Protein AF-A0A1S3KAU0-F1 (afdb_monomer_lite)

Foldseek 3Di:
DDDDDPDDDDPVVVVQVVVVVVCLVPDPCVVVVVVVVCVVVPPDDDDPVRQQVVQVVLVVVLVPDPQKDWDWAWQDPPFDPPPWTKIKTFIDGDDVVDDSVVVCQPPLPCQVRPALTWIWIAICDDPPGTIGTFDRHHRDADDAPDPPVPPDDPCNPSRQSNDPDGPVPDPDDDDDDDDPDFDKDWGWDDDPNAIWIWMAGSGDIHIGLALVSLVSPPDPVCVRRSVSVVVVVVVVVPDDPVRCVVVVVPPVRCVVHD

Secondary structure (DSSP, 8-state):
----------HHHHHHHHHHHHHHHTSTTHHHHHHHHHHHHHS-PPPHHHHHHHHHHHHHHHHT-TTEEEEEEEPPTTTSSTT--EEEEEEEE--TTS-SHHHHHH-HHHHHH-BSSEEEEEE-SSTT-EEEEEEE-PBP----TT-TTS-----TTTGGGG-SS-GGG-S--------SS---EEEEEEETTEEEEEEE-SS-EEEESSHHHHHT--SGGGHHHHHHHHHHHHHHHT--HHHHHHTT--HHHHTT--

Sequence (258 aa):
MAEASTETGSPESKTYLKSILTIFEKSKDYDLIKQYLEDCIGSNQPSEDEKKRSADSWLYWARQQTMLKVVSAEIPEGILPQGLRGRILDAKVFAKGRPDDPIYDNHPEIRAKVARGNCFLEIENGADKSATCWIYALKKFTGGLGDDDDTDREDDVTWRRYFLKPLEEAKWVVCTRKANGEAGHFSCRKLAGHYMLCAGSKNVHMVFRTRDDINKYQDGRFLVAKEVSLAVMTLLEEMTEEEKIRYKLENSALSMWN

pLDDT: mean 80.98, std 20.62, range [27.25, 98.62]

Structure (mmCIF, N/CA/C/O backbone):
data_AF-A0A1S3KAU0-F1
#
_entry.id   AF-A0A1S3KAU0-F1
#
loop_
_atom_site.group_PDB
_atom_site.id
_atom_site.type_symbol
_atom_site.label_atom_id
_atom_site.label_alt_id
_ato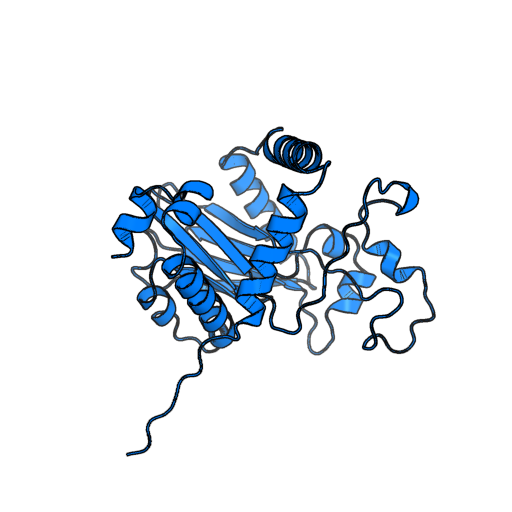m_site.label_comp_id
_atom_site.label_asym_id
_atom_site.label_entity_id
_atom_site.label_seq_id
_atom_site.pdbx_PDB_ins_code
_atom_site.Cartn_x
_atom_site.Cartn_y
_atom_site.Cartn_z
_atom_site.occupancy
_atom_site.B_iso_or_equiv
_atom_site.auth_seq_id
_atom_site.auth_comp_id
_atom_site.auth_asym_id
_atom_site.auth_atom_id
_atom_site.pdbx_PDB_model_num
ATOM 1 N N . MET A 1 1 ? 21.855 -8.985 37.050 1.00 36.19 1 MET A N 1
ATOM 2 C CA . MET A 1 1 ? 21.224 -7.679 36.786 1.00 36.19 1 MET A CA 1
ATOM 3 C C . MET A 1 1 ? 22.134 -6.946 35.825 1.00 36.19 1 MET A C 1
ATOM 5 O O . MET A 1 1 ? 23.168 -6.454 36.246 1.00 36.19 1 MET A O 1
ATOM 9 N N . ALA A 1 2 ? 21.820 -7.024 34.536 1.00 27.25 2 ALA A N 1
ATOM 10 C CA . ALA A 1 2 ? 22.499 -6.288 33.482 1.00 27.25 2 ALA A CA 1
ATOM 11 C C . ALA A 1 2 ? 21.403 -5.486 32.782 1.00 27.25 2 ALA A C 1
ATOM 13 O O . ALA A 1 2 ? 20.445 -6.069 32.274 1.00 27.25 2 ALA A O 1
ATOM 14 N N . GLU A 1 3 ? 21.493 -4.166 32.884 1.00 28.08 3 GLU A N 1
ATOM 15 C CA . GLU A 1 3 ? 20.608 -3.230 32.206 1.00 28.08 3 GLU A CA 1
ATOM 16 C C . GLU A 1 3 ? 20.905 -3.294 30.706 1.00 28.08 3 GLU A C 1
ATOM 18 O O . GLU A 1 3 ? 22.038 -3.085 30.275 1.00 28.08 3 GLU A O 1
ATOM 23 N N . ALA A 1 4 ? 19.890 -3.635 29.914 1.00 28.38 4 ALA A N 1
ATOM 24 C CA . ALA A 1 4 ? 19.948 -3.520 28.468 1.00 28.38 4 ALA A CA 1
ATOM 25 C C . ALA A 1 4 ? 19.608 -2.073 28.099 1.00 28.38 4 ALA A C 1
ATOM 27 O O . ALA A 1 4 ? 18.458 -1.648 28.207 1.00 28.38 4 ALA A O 1
ATOM 28 N N . SER A 1 5 ? 20.621 -1.316 27.685 1.00 28.45 5 SER A N 1
ATOM 29 C CA . SER A 1 5 ? 20.459 -0.010 27.060 1.00 28.45 5 SER A CA 1
ATOM 30 C C . SER A 1 5 ? 19.821 -0.191 25.682 1.00 28.45 5 SER A C 1
ATOM 32 O O . SER A 1 5 ? 20.460 -0.660 24.741 1.00 28.45 5 SER A O 1
ATOM 34 N N . THR A 1 6 ? 18.549 0.166 25.557 1.00 31.67 6 THR A N 1
ATOM 35 C CA . THR A 1 6 ? 17.889 0.354 24.265 1.00 31.67 6 THR A CA 1
ATOM 36 C C . THR A 1 6 ? 18.359 1.684 23.681 1.00 31.67 6 THR A C 1
ATOM 38 O O . THR A 1 6 ? 17.812 2.734 24.019 1.00 31.67 6 THR A O 1
ATOM 41 N N . GLU A 1 7 ? 19.406 1.651 22.854 1.00 33.00 7 GLU A N 1
ATOM 42 C CA . GLU A 1 7 ? 19.804 2.810 22.053 1.00 33.00 7 GLU A CA 1
ATOM 43 C C . GLU A 1 7 ? 18.694 3.145 21.054 1.00 33.00 7 GLU A C 1
ATOM 45 O O . GLU A 1 7 ? 18.298 2.356 20.194 1.00 33.00 7 GLU A O 1
ATOM 50 N N . THR A 1 8 ? 18.158 4.340 21.253 1.00 42.09 8 THR A N 1
ATOM 51 C CA . THR A 1 8 ? 17.179 5.033 20.434 1.00 42.09 8 THR A CA 1
ATOM 52 C C . THR A 1 8 ? 17.809 5.456 19.105 1.00 42.09 8 THR A C 1
ATOM 54 O O . THR A 1 8 ? 19.006 5.721 19.023 1.00 42.09 8 THR A O 1
ATOM 57 N N . GLY A 1 9 ? 16.995 5.480 18.043 1.00 36.12 9 GLY A N 1
ATOM 58 C CA . GLY A 1 9 ? 17.429 5.714 16.663 1.00 36.12 9 GLY A CA 1
ATOM 59 C C . GLY A 1 9 ? 18.401 6.887 16.490 1.00 36.12 9 GLY A C 1
ATOM 60 O O . GLY A 1 9 ? 18.275 7.926 17.142 1.00 36.12 9 GLY A O 1
ATOM 61 N N . SER A 1 10 ? 19.375 6.704 15.592 1.00 38.31 10 SER A N 1
ATOM 62 C CA . SER A 1 10 ? 20.496 7.631 15.434 1.00 38.31 10 SER A CA 1
ATOM 63 C C . SER A 1 10 ? 20.038 9.084 15.167 1.00 38.31 10 SER A C 1
ATOM 65 O O . SER A 1 10 ? 19.077 9.314 14.419 1.00 38.31 10 SER A O 1
ATOM 67 N N . PRO A 1 11 ? 20.748 10.094 15.705 1.00 40.12 11 PRO A N 1
ATOM 68 C CA . PRO A 1 11 ? 20.509 11.519 15.434 1.00 40.12 11 PRO A CA 1
ATOM 69 C C . PRO A 1 11 ? 20.491 11.907 13.938 1.00 40.12 11 PRO A C 1
ATOM 71 O O . PRO A 1 11 ? 19.966 12.961 13.560 1.00 40.12 11 PRO A O 1
ATOM 74 N N . GLU A 1 12 ? 21.033 11.060 13.063 1.00 40.25 12 GLU A N 1
ATOM 75 C CA . GLU A 1 12 ? 21.152 11.305 11.624 1.00 40.25 12 GLU A CA 1
ATOM 76 C C . GLU A 1 12 ? 19.794 11.266 10.904 1.00 40.25 12 GLU A C 1
ATOM 78 O O . GLU A 1 12 ? 19.545 12.069 10.000 1.00 40.25 12 GLU A O 1
ATOM 83 N N . SER A 1 13 ? 18.853 10.432 11.360 1.00 37.38 13 SER A N 1
ATOM 84 C CA . SER A 1 13 ? 17.520 10.307 10.748 1.00 37.38 13 SER A CA 1
ATOM 85 C C . SER A 1 13 ? 16.648 11.554 10.972 1.00 37.38 13 SER A C 1
ATOM 87 O O . SER A 1 13 ? 15.934 11.987 10.065 1.00 37.38 13 SER A O 1
ATOM 89 N N . LYS A 1 14 ? 16.768 12.201 12.144 1.00 37.22 14 LYS A N 1
ATOM 90 C CA . LYS A 1 14 ? 16.075 13.466 12.480 1.00 37.22 14 LYS A CA 1
ATOM 91 C C . LYS A 1 14 ? 16.634 14.664 11.698 1.00 37.22 14 LYS A C 1
ATOM 93 O O . LYS A 1 14 ? 15.905 15.607 11.389 1.00 37.22 14 LYS A O 1
ATOM 98 N N . THR A 1 15 ? 17.912 14.605 11.325 1.00 41.91 15 THR A N 1
ATOM 99 C CA . THR A 1 15 ? 18.584 15.630 10.512 1.00 41.91 15 THR A CA 1
ATOM 100 C C . THR A 1 15 ? 18.168 15.540 9.037 1.00 41.91 15 THR A C 1
ATOM 102 O O . THR A 1 15 ? 18.034 16.561 8.361 1.00 41.91 15 THR A O 1
ATOM 105 N N . TYR A 1 16 ? 17.870 14.333 8.546 1.00 38.84 16 TYR A N 1
ATOM 106 C CA . TYR A 1 16 ? 17.551 14.081 7.140 1.00 38.84 16 TYR A CA 1
ATOM 107 C C . TYR A 1 16 ? 16.204 14.682 6.697 1.00 38.84 16 TYR A C 1
ATOM 109 O O . TYR A 1 16 ? 16.171 15.457 5.739 1.00 38.84 16 TYR A O 1
ATOM 117 N N . LEU A 1 17 ? 15.110 14.431 7.431 1.00 39.47 17 LEU A N 1
ATOM 118 C CA . LEU A 1 17 ? 13.781 14.983 7.103 1.00 39.47 17 LEU A CA 1
ATOM 119 C C . LEU A 1 17 ? 13.732 16.513 7.242 1.00 39.47 17 LEU A C 1
ATOM 121 O O . LEU A 1 17 ? 13.167 17.194 6.384 1.00 39.47 17 LEU A O 1
ATOM 125 N N . LYS A 1 18 ? 14.405 17.066 8.264 1.00 40.34 18 LYS A N 1
ATOM 126 C CA . LYS A 1 18 ? 14.582 18.519 8.408 1.00 40.34 18 LYS A CA 1
ATOM 127 C C . LYS A 1 18 ? 15.380 19.111 7.244 1.00 40.34 18 LYS A C 1
ATOM 129 O O . LYS A 1 18 ? 15.010 20.174 6.754 1.00 40.34 18 LYS A O 1
ATOM 134 N N . SER A 1 19 ? 16.423 18.436 6.750 1.00 44.97 19 SER A N 1
ATOM 135 C CA . SER A 1 19 ? 17.228 18.941 5.627 1.00 44.97 19 SER A CA 1
ATOM 136 C C . SER A 1 19 ? 16.474 18.956 4.293 1.00 44.97 19 SER A C 1
ATOM 138 O O . SER A 1 19 ? 16.540 19.960 3.593 1.00 44.97 19 SER A O 1
ATOM 140 N N . ILE A 1 20 ? 15.689 17.920 3.973 1.00 43.41 20 ILE A N 1
ATOM 141 C CA . ILE A 1 20 ? 14.885 17.867 2.740 1.00 43.41 20 ILE A CA 1
ATOM 142 C C . ILE A 1 20 ? 13.858 19.008 2.715 1.00 43.41 20 ILE A C 1
ATOM 144 O O . ILE A 1 20 ? 13.774 19.742 1.735 1.00 43.41 20 ILE A O 1
ATOM 148 N N . LEU A 1 21 ? 13.136 19.228 3.816 1.00 45.41 21 LEU A N 1
ATOM 149 C CA . LEU A 1 21 ? 12.122 20.284 3.898 1.00 45.41 21 LEU A CA 1
ATOM 150 C C . LEU A 1 21 ? 12.730 21.692 3.978 1.00 45.41 21 LEU A C 1
ATOM 152 O O . LEU A 1 21 ? 12.205 22.608 3.355 1.00 45.41 21 LEU A O 1
ATOM 156 N N . THR A 1 22 ? 13.880 21.861 4.641 1.00 46.69 22 THR A N 1
ATOM 157 C CA . THR A 1 22 ? 14.612 23.144 4.657 1.00 46.69 22 THR A CA 1
ATOM 158 C C . THR A 1 22 ? 15.171 23.495 3.272 1.00 46.69 22 THR A C 1
ATOM 160 O O . THR A 1 22 ? 15.228 24.671 2.915 1.00 46.69 22 THR A O 1
ATOM 163 N N . ILE A 1 23 ? 15.573 22.496 2.476 1.00 48.53 23 ILE A N 1
ATOM 164 C CA . ILE A 1 23 ? 15.969 22.682 1.071 1.00 48.53 23 ILE A CA 1
ATOM 165 C C . ILE A 1 23 ? 14.761 23.118 0.232 1.00 48.53 23 ILE A C 1
ATOM 167 O O . ILE A 1 23 ? 14.903 24.008 -0.604 1.00 48.53 23 ILE A O 1
ATOM 171 N N . PHE A 1 24 ? 13.574 22.559 0.484 1.00 50.38 24 PHE A N 1
ATOM 172 C CA . PHE A 1 24 ? 12.355 22.954 -0.222 1.00 50.38 24 PHE A CA 1
ATOM 173 C C . PHE A 1 24 ? 11.863 24.351 0.170 1.00 50.38 24 PHE A C 1
ATOM 175 O O . PHE A 1 24 ? 11.581 25.135 -0.722 1.00 50.38 24 PHE A O 1
ATOM 182 N N . GLU A 1 25 ? 11.822 24.708 1.455 1.00 51.75 25 GLU A N 1
ATOM 183 C CA . GLU A 1 25 ? 11.345 26.025 1.921 1.00 51.75 25 GLU A CA 1
ATOM 184 C C . GLU A 1 25 ? 12.289 27.183 1.545 1.00 51.75 25 GLU A C 1
ATOM 186 O O . GLU A 1 25 ? 11.851 28.323 1.415 1.00 51.75 25 GLU A O 1
ATOM 191 N N . LYS A 1 26 ? 13.588 26.910 1.354 1.00 50.50 26 LYS A N 1
ATOM 192 C CA . LYS A 1 26 ? 14.576 27.908 0.896 1.00 50.50 26 LYS A CA 1
ATOM 193 C C . LYS A 1 26 ? 14.803 27.894 -0.616 1.00 50.50 26 LYS A C 1
ATOM 195 O O . LYS A 1 26 ? 15.565 28.719 -1.124 1.00 50.50 26 LYS A O 1
ATOM 200 N N . SER A 1 27 ? 14.181 26.959 -1.328 1.00 56.06 27 SER A N 1
ATOM 201 C CA . SER A 1 27 ? 14.224 26.915 -2.782 1.00 56.06 27 SER A CA 1
ATOM 202 C C . SER A 1 27 ? 13.380 28.055 -3.347 1.00 56.06 27 SER A C 1
ATOM 204 O O . SER A 1 27 ? 12.233 28.246 -2.947 1.00 56.06 27 SER A O 1
ATOM 206 N N . LYS A 1 28 ? 13.920 28.782 -4.331 1.00 56.81 28 LYS A N 1
ATOM 207 C CA . LYS A 1 28 ? 13.156 29.773 -5.112 1.00 56.81 28 LYS A CA 1
ATOM 208 C C . LYS A 1 28 ? 11.967 29.150 -5.857 1.00 56.81 28 LYS A C 1
ATOM 210 O O . LYS A 1 28 ? 11.110 29.882 -6.335 1.00 56.81 28 LYS A O 1
ATOM 215 N N . ASP A 1 29 ? 11.914 27.821 -5.913 1.00 60.44 29 ASP A N 1
ATOM 216 C CA . ASP A 1 29 ? 10.913 27.042 -6.627 1.00 60.44 29 ASP A CA 1
ATOM 217 C C . ASP A 1 29 ? 9.882 26.394 -5.685 1.00 60.44 29 ASP A C 1
ATOM 219 O O . ASP A 1 29 ? 9.076 25.588 -6.145 1.00 60.44 29 ASP A O 1
ATOM 223 N N . TYR A 1 30 ? 9.873 26.718 -4.378 1.00 64.31 30 TYR A N 1
ATOM 224 C CA . TYR A 1 30 ? 8.891 26.173 -3.423 1.00 64.31 30 TYR A CA 1
ATOM 225 C C . TYR A 1 30 ? 7.455 26.372 -3.906 1.00 64.31 30 TYR A C 1
ATOM 227 O O . TYR A 1 30 ? 6.680 25.419 -3.945 1.00 64.31 30 TYR A O 1
ATOM 235 N N . ASP A 1 31 ? 7.124 27.592 -4.330 1.00 67.25 31 ASP A N 1
ATOM 236 C CA . ASP A 1 31 ? 5.784 27.930 -4.808 1.00 67.25 31 ASP A CA 1
ATOM 237 C C . ASP A 1 31 ? 5.435 27.176 -6.094 1.00 67.25 31 ASP A C 1
ATOM 239 O O . ASP A 1 31 ? 4.298 26.749 -6.262 1.00 67.25 31 ASP A O 1
ATOM 243 N N . LEU A 1 32 ? 6.418 26.922 -6.964 1.00 63.66 32 LEU A N 1
ATOM 244 C CA . LEU A 1 32 ? 6.224 26.159 -8.195 1.00 63.66 32 LEU A CA 1
ATOM 245 C C . LEU A 1 32 ? 6.015 24.663 -7.916 1.00 63.66 32 LEU A C 1
ATOM 247 O O . LEU A 1 32 ? 5.154 24.034 -8.525 1.00 63.66 32 LEU A O 1
ATOM 251 N N . ILE A 1 33 ? 6.780 24.086 -6.985 1.00 60.62 33 ILE A N 1
ATOM 252 C CA . ILE A 1 33 ? 6.629 22.689 -6.553 1.00 60.62 33 ILE A CA 1
ATOM 253 C C . ILE A 1 33 ? 5.297 22.513 -5.828 1.00 60.62 33 ILE A C 1
ATOM 255 O O . ILE A 1 33 ? 4.583 21.546 -6.081 1.00 60.62 33 ILE A O 1
ATOM 259 N N . LYS A 1 34 ? 4.941 23.458 -4.957 1.00 65.44 34 LYS A N 1
ATOM 260 C CA . LYS A 1 34 ? 3.656 23.488 -4.266 1.00 65.44 34 LYS A CA 1
ATOM 261 C C . LYS A 1 34 ? 2.506 23.593 -5.262 1.00 65.44 34 LYS A C 1
ATOM 263 O O . LYS A 1 34 ? 1.607 22.769 -5.185 1.00 65.44 34 LYS A O 1
ATOM 268 N N . GLN A 1 35 ? 2.577 24.509 -6.228 1.00 67.19 35 GLN A N 1
ATOM 269 C CA . GLN A 1 35 ? 1.579 24.635 -7.288 1.00 67.19 35 GLN A CA 1
ATOM 270 C C . GLN A 1 35 ? 1.484 23.356 -8.126 1.00 67.19 35 GLN A C 1
ATOM 272 O O . GLN A 1 35 ? 0.389 22.874 -8.365 1.00 67.19 35 GLN A O 1
ATOM 277 N N . TYR A 1 36 ? 2.607 22.738 -8.503 1.00 62.78 36 TYR A N 1
ATOM 278 C CA . TYR A 1 36 ? 2.598 21.460 -9.219 1.00 62.78 36 TYR A CA 1
ATOM 279 C C . TYR A 1 36 ? 1.946 20.337 -8.400 1.00 62.78 36 TYR A C 1
ATOM 281 O O . TYR A 1 36 ? 1.158 19.560 -8.936 1.00 62.78 36 TYR A O 1
ATOM 289 N N . LEU A 1 37 ? 2.253 20.241 -7.103 1.00 59.66 37 LEU A N 1
ATOM 290 C CA . LEU A 1 37 ? 1.616 19.280 -6.204 1.00 59.66 37 LEU A CA 1
ATOM 291 C C . LEU A 1 37 ? 0.122 19.580 -6.051 1.00 59.66 37 LEU A C 1
ATOM 293 O O . LEU A 1 37 ? -0.679 18.656 -6.109 1.00 59.66 37 LEU A O 1
ATOM 297 N N . GLU A 1 38 ? -0.264 20.844 -5.909 1.00 62.22 38 GLU A N 1
ATOM 298 C CA . GLU A 1 38 ? -1.658 21.286 -5.837 1.00 62.22 38 GLU A CA 1
ATOM 299 C C . GLU A 1 38 ? -2.413 21.010 -7.144 1.00 62.22 38 GLU A C 1
ATOM 301 O O . GLU A 1 38 ? -3.536 20.525 -7.083 1.00 62.22 38 GLU A O 1
ATOM 306 N N . ASP A 1 39 ? -1.794 21.188 -8.310 1.00 60.09 39 ASP A N 1
ATOM 307 C CA . ASP A 1 39 ? -2.366 20.853 -9.620 1.00 60.09 39 ASP A CA 1
ATOM 308 C C . ASP A 1 39 ? -2.515 19.331 -9.792 1.00 60.09 39 ASP A C 1
ATOM 310 O O . ASP A 1 39 ? -3.540 18.847 -10.287 1.00 60.09 39 ASP A O 1
ATOM 314 N N . CYS A 1 40 ? -1.522 18.560 -9.326 1.00 51.09 40 CYS A N 1
ATOM 315 C CA . CYS A 1 40 ? -1.559 17.094 -9.307 1.00 51.09 40 CYS A CA 1
ATOM 316 C C . CYS A 1 40 ? -2.597 16.538 -8.319 1.00 51.09 40 CYS A C 1
ATOM 318 O O . CYS A 1 40 ? -3.147 15.462 -8.551 1.00 51.09 40 CYS A O 1
ATOM 320 N N . ILE A 1 41 ? -2.849 17.233 -7.206 1.00 55.50 41 ILE A N 1
ATOM 321 C CA . ILE A 1 41 ? -3.775 16.806 -6.146 1.00 55.50 41 ILE A CA 1
ATOM 322 C C . ILE A 1 41 ? -5.200 17.334 -6.398 1.00 55.50 41 ILE A C 1
ATOM 324 O O . ILE A 1 41 ? -6.169 16.674 -6.014 1.00 55.50 41 ILE A O 1
ATOM 328 N N . GLY A 1 42 ? -5.327 18.506 -7.024 1.00 44.97 42 GLY A N 1
ATOM 329 C CA . GLY A 1 42 ? -6.536 19.331 -7.090 1.00 44.97 42 GLY A CA 1
ATOM 330 C C . GLY A 1 42 ? -7.382 19.185 -8.354 1.00 44.97 42 GLY A C 1
ATOM 331 O O . GLY A 1 42 ? -8.517 19.656 -8.369 1.00 44.97 42 GLY A O 1
ATOM 332 N N . SER A 1 43 ? -6.906 18.500 -9.395 1.00 50.19 43 SER A N 1
ATOM 333 C CA . SER A 1 43 ? -7.686 18.287 -10.618 1.00 50.19 43 SER A CA 1
ATOM 334 C C . SER A 1 43 ? -8.277 16.867 -10.664 1.00 50.19 43 SER A C 1
ATOM 336 O O . SER A 1 43 ? -7.585 15.885 -10.901 1.00 50.19 43 SER A O 1
ATOM 338 N N . ASN A 1 44 ? -9.591 16.751 -10.428 1.00 63.59 44 ASN A N 1
ATOM 339 C CA . ASN A 1 44 ? -10.389 15.518 -10.563 1.00 63.59 44 ASN A CA 1
ATOM 340 C C . ASN A 1 44 ? -9.983 14.341 -9.655 1.00 63.59 44 ASN A C 1
ATOM 342 O O . ASN A 1 44 ? -9.687 13.241 -10.126 1.00 63.59 44 ASN A O 1
ATOM 346 N N . GLN A 1 45 ? -10.050 14.536 -8.335 1.00 72.31 45 GLN A N 1
ATOM 347 C CA . GLN A 1 45 ? -10.047 13.401 -7.407 1.00 72.31 45 GLN A CA 1
ATOM 348 C C . GLN A 1 45 ? -11.234 12.475 -7.730 1.00 72.31 45 GLN A C 1
ATOM 350 O O . GLN A 1 45 ? -12.374 12.948 -7.736 1.00 72.31 45 GLN A O 1
ATOM 355 N N . PRO A 1 46 ? -11.007 11.171 -7.969 1.00 82.25 46 PRO A N 1
ATOM 356 C CA . PRO A 1 46 ? -12.102 10.243 -8.190 1.00 82.25 46 PRO A CA 1
ATOM 357 C C . PRO A 1 46 ? -12.995 10.189 -6.947 1.00 82.25 46 PRO A C 1
ATOM 359 O O . PRO A 1 46 ? -12.511 10.212 -5.805 1.00 82.25 46 PRO A O 1
ATOM 362 N N . SER A 1 47 ? -14.301 10.091 -7.181 1.00 89.62 47 SER A N 1
ATOM 363 C CA . SER A 1 47 ? -15.289 9.826 -6.138 1.00 89.62 47 SER A CA 1
ATOM 364 C C . SER A 1 47 ? -14.962 8.528 -5.394 1.00 89.62 47 SER A C 1
ATOM 366 O O . SER A 1 47 ? -14.254 7.653 -5.901 1.00 89.62 47 SER A O 1
ATOM 368 N N . GLU A 1 48 ? -15.488 8.368 -4.180 1.00 87.12 48 GLU A N 1
ATOM 369 C CA . GLU A 1 48 ? -15.279 7.134 -3.411 1.00 87.12 48 GLU A CA 1
ATOM 370 C C . GLU A 1 48 ? -15.793 5.895 -4.157 1.00 87.12 48 GLU A C 1
ATOM 372 O O . GLU A 1 48 ? -15.132 4.858 -4.155 1.00 87.12 48 GLU A O 1
ATOM 377 N N . ASP A 1 49 ? -16.896 6.012 -4.895 1.00 90.62 49 ASP A N 1
ATOM 378 C CA . ASP A 1 49 ? -17.412 4.914 -5.716 1.00 90.62 49 ASP A CA 1
ATOM 379 C C . ASP A 1 49 ? -16.498 4.592 -6.906 1.00 90.62 49 ASP A C 1
ATOM 381 O O . ASP A 1 49 ? -16.301 3.425 -7.248 1.00 90.62 49 ASP A O 1
ATOM 385 N N . GLU A 1 50 ? -15.884 5.596 -7.535 1.00 92.00 50 GLU A N 1
ATOM 386 C CA . GLU A 1 50 ? -14.872 5.370 -8.574 1.00 92.00 50 GLU A CA 1
ATOM 387 C C . GLU A 1 50 ? -13.611 4.717 -8.012 1.00 92.00 50 GLU A C 1
ATOM 389 O O . GLU A 1 50 ? -13.079 3.799 -8.636 1.00 92.00 50 GLU A O 1
ATOM 394 N N . LYS A 1 51 ? -13.162 5.124 -6.820 1.00 91.06 51 LYS A N 1
ATOM 395 C CA . LYS A 1 51 ? -12.030 4.495 -6.124 1.00 91.06 51 LYS A CA 1
ATOM 396 C C . LYS A 1 51 ? -12.316 3.029 -5.803 1.00 91.06 51 LYS A C 1
ATOM 398 O O . LYS A 1 51 ? -11.456 2.189 -6.063 1.00 91.06 51 LYS A O 1
ATOM 403 N N . LYS A 1 52 ? -13.514 2.717 -5.296 1.00 92.50 52 LYS A N 1
ATOM 404 C CA . LYS A 1 52 ? -13.964 1.343 -5.012 1.00 92.50 52 LYS A CA 1
ATOM 405 C C . LYS A 1 52 ? -13.999 0.494 -6.282 1.00 92.50 52 LYS A C 1
ATOM 407 O O . LYS A 1 52 ? -13.327 -0.530 -6.355 1.00 92.50 52 LYS A O 1
ATOM 412 N N . ARG A 1 53 ? -14.669 0.972 -7.339 1.00 93.44 53 ARG A N 1
ATOM 413 C CA . ARG A 1 53 ? -14.715 0.278 -8.642 1.00 93.44 53 ARG A CA 1
ATOM 414 C C . ARG A 1 53 ? -13.326 0.072 -9.244 1.00 93.44 53 ARG A C 1
ATOM 416 O O . ARG A 1 53 ? -13.048 -0.989 -9.798 1.00 93.44 53 ARG A O 1
ATOM 423 N N . SER A 1 54 ? -12.455 1.073 -9.129 1.00 94.31 54 SER A N 1
ATOM 424 C CA . SER A 1 54 ? -11.069 0.993 -9.594 1.00 94.31 54 SER A CA 1
ATOM 425 C C . SER A 1 54 ? -10.283 -0.071 -8.825 1.00 94.31 54 SER A C 1
ATOM 427 O O . SER A 1 54 ? -9.617 -0.902 -9.441 1.00 94.31 54 SER A O 1
ATOM 429 N N . ALA A 1 55 ? -10.418 -0.118 -7.496 1.00 96.25 55 ALA A N 1
ATOM 430 C CA . ALA A 1 55 ? -9.788 -1.134 -6.657 1.00 96.25 55 ALA A CA 1
ATOM 431 C C . ALA A 1 55 ? -10.293 -2.549 -6.976 1.00 96.25 55 ALA A C 1
ATOM 433 O O . ALA A 1 55 ? -9.476 -3.447 -7.184 1.00 96.25 55 ALA A O 1
ATOM 434 N N . ASP A 1 56 ? -11.608 -2.741 -7.094 1.00 96.31 56 ASP A N 1
ATOM 435 C CA . ASP A 1 56 ? -12.205 -4.033 -7.445 1.00 96.31 56 ASP A CA 1
ATOM 436 C C . ASP A 1 56 ? -11.750 -4.504 -8.831 1.00 96.31 56 ASP A C 1
ATOM 438 O O . ASP A 1 56 ? -11.313 -5.646 -8.996 1.00 96.31 56 ASP A O 1
ATOM 442 N N . SER A 1 57 ? -11.773 -3.610 -9.827 1.00 96.94 57 SER A N 1
ATOM 443 C CA . SER A 1 57 ? -11.297 -3.911 -11.180 1.00 96.94 57 SER A CA 1
ATOM 444 C C . SER A 1 57 ? -9.804 -4.243 -11.199 1.00 96.94 57 SER A C 1
ATOM 446 O O . SER A 1 57 ? -9.385 -5.134 -11.944 1.00 96.94 57 SER A O 1
ATOM 448 N N . TRP A 1 58 ? -8.993 -3.541 -10.405 1.00 97.81 58 TRP A N 1
ATOM 449 C CA . TRP A 1 58 ? -7.557 -3.787 -10.310 1.00 97.81 58 TRP A CA 1
ATOM 450 C C . TRP A 1 58 ? -7.272 -5.135 -9.643 1.00 97.81 58 TRP A C 1
ATOM 452 O O . TRP A 1 58 ? -6.489 -5.924 -10.170 1.00 97.81 58 TRP A O 1
ATOM 462 N N . LEU A 1 59 ? -7.943 -5.443 -8.527 1.00 98.19 59 LEU A N 1
ATOM 463 C CA . LEU A 1 59 ? -7.806 -6.717 -7.815 1.00 98.19 59 LEU A CA 1
ATOM 464 C C . LEU A 1 59 ? -8.285 -7.891 -8.668 1.00 98.19 59 LEU A C 1
ATOM 466 O O . LEU A 1 59 ? -7.647 -8.945 -8.671 1.00 98.19 59 LEU A O 1
ATOM 470 N N . TYR A 1 60 ? -9.376 -7.710 -9.416 1.00 98.00 60 TYR A N 1
ATOM 471 C CA . TYR A 1 60 ? -9.838 -8.690 -10.390 1.00 98.00 60 TYR A CA 1
ATOM 472 C C . TYR A 1 60 ? -8.756 -8.968 -11.436 1.00 98.00 60 TYR A C 1
ATOM 474 O O . TYR A 1 60 ? -8.358 -10.120 -11.594 1.00 98.00 60 TYR A O 1
ATOM 482 N N . TRP A 1 61 ? -8.218 -7.924 -12.081 1.00 98.06 61 TRP A N 1
ATOM 483 C CA . TRP A 1 61 ? -7.126 -8.059 -13.049 1.00 98.06 61 TRP A CA 1
ATOM 484 C C . TRP A 1 61 ? -5.907 -8.763 -12.444 1.00 98.06 61 TRP A C 1
ATOM 486 O O . TRP A 1 61 ? -5.382 -9.693 -13.057 1.00 98.06 61 TRP A O 1
ATOM 496 N N . ALA A 1 62 ? -5.486 -8.364 -11.240 1.00 98.00 62 ALA A N 1
ATOM 497 C CA . ALA A 1 62 ? -4.305 -8.909 -10.581 1.00 98.00 62 ALA A CA 1
ATOM 498 C C . ALA A 1 62 ? -4.448 -10.407 -10.282 1.00 98.00 62 ALA A C 1
ATOM 500 O O . ALA A 1 62 ? -3.499 -11.161 -10.474 1.00 98.00 62 ALA A O 1
ATOM 501 N N . ARG A 1 63 ? -5.643 -10.858 -9.879 1.00 97.81 63 ARG A N 1
ATOM 502 C CA . ARG A 1 63 ? -5.946 -12.281 -9.643 1.00 97.81 63 ARG A CA 1
ATOM 503 C C . ARG A 1 63 ? -5.911 -13.129 -10.920 1.00 97.81 63 ARG A C 1
ATOM 505 O O . ARG A 1 63 ? -5.723 -14.335 -10.814 1.00 97.81 63 ARG A O 1
ATOM 512 N N . GLN A 1 64 ? -6.070 -12.523 -12.100 1.00 97.62 64 GLN A N 1
ATOM 513 C CA . GLN A 1 64 ? -5.921 -13.216 -13.388 1.00 97.62 64 GLN A CA 1
ATOM 514 C C . GLN A 1 64 ? -4.455 -13.335 -13.840 1.00 97.62 64 GLN A C 1
ATOM 516 O O . GLN A 1 64 ? -4.170 -14.061 -14.790 1.00 97.62 64 GLN A O 1
ATOM 521 N N . GLN A 1 65 ? -3.515 -12.631 -13.198 1.00 97.12 65 GLN A N 1
ATOM 522 C CA . GLN A 1 65 ? -2.102 -12.678 -13.574 1.00 97.12 65 GLN A CA 1
ATOM 523 C C . GLN A 1 65 ? -1.380 -13.795 -12.819 1.00 97.12 65 GLN A C 1
ATOM 525 O O . GLN A 1 65 ? -1.262 -13.758 -11.598 1.00 97.12 65 GLN A O 1
ATOM 530 N N . THR A 1 66 ? -0.800 -14.750 -13.544 1.00 95.75 66 THR A N 1
ATOM 531 C CA . THR A 1 66 ? -0.019 -15.859 -12.957 1.00 95.75 66 THR A CA 1
ATOM 532 C C . THR A 1 66 ? 1.261 -15.400 -12.254 1.00 95.75 66 THR A C 1
ATOM 534 O O . THR A 1 66 ? 1.783 -16.096 -11.385 1.00 95.75 66 THR A O 1
ATOM 537 N N . MET A 1 67 ? 1.763 -14.222 -12.627 1.00 96.81 67 MET A N 1
ATOM 538 C CA . MET A 1 67 ? 2.971 -13.599 -12.083 1.00 96.81 67 MET A CA 1
ATOM 539 C C . MET A 1 67 ? 2.699 -12.686 -10.889 1.00 96.81 67 MET A C 1
ATOM 541 O O . MET A 1 67 ? 3.634 -12.114 -10.328 1.00 96.81 67 MET A O 1
ATOM 545 N N . LEU A 1 68 ? 1.433 -12.512 -10.507 1.00 97.12 68 LEU A N 1
ATOM 546 C CA . LEU A 1 68 ? 1.049 -11.746 -9.332 1.00 97.12 68 LEU A CA 1
ATOM 547 C C . LEU A 1 68 ? 0.465 -12.679 -8.279 1.00 97.12 68 LEU A C 1
ATOM 549 O O . LEU A 1 68 ? -0.141 -13.707 -8.569 1.00 97.12 68 LEU A O 1
ATOM 553 N N . LYS A 1 69 ? 0.638 -12.295 -7.020 1.00 97.25 69 LYS A N 1
ATOM 554 C CA . LYS A 1 69 ? -0.005 -12.946 -5.887 1.00 97.25 69 LYS A CA 1
ATOM 555 C C . LYS A 1 69 ? -0.704 -11.891 -5.053 1.00 97.25 69 LYS A C 1
ATOM 557 O O . LYS A 1 69 ? -0.064 -10.952 -4.584 1.00 97.25 69 LYS A O 1
ATOM 562 N N . VAL A 1 70 ? -2.002 -12.090 -4.848 1.00 98.19 70 VAL A N 1
ATOM 563 C CA . VAL A 1 70 ? -2.797 -11.343 -3.871 1.00 98.19 70 VAL A CA 1
ATOM 564 C C . VAL A 1 70 ? -2.844 -12.176 -2.596 1.00 98.19 70 VAL A C 1
ATOM 566 O O . VAL A 1 70 ? -3.417 -13.265 -2.577 1.00 98.19 70 VAL A O 1
ATOM 569 N N . VAL A 1 71 ? -2.172 -11.707 -1.552 1.00 98.00 71 VAL A N 1
ATOM 570 C CA . VAL A 1 71 ? -2.119 -12.355 -0.241 1.00 98.00 71 VAL A CA 1
ATOM 571 C C . VAL A 1 71 ? -3.172 -11.716 0.649 1.00 98.00 71 VAL A C 1
ATOM 573 O O . VAL A 1 71 ? -3.174 -10.504 0.817 1.00 98.00 71 VAL A O 1
ATOM 576 N N . SER A 1 72 ? -4.050 -12.541 1.214 1.00 98.06 72 SER A N 1
ATOM 577 C CA . SER A 1 72 ? -5.099 -12.085 2.122 1.00 98.06 72 SER A CA 1
ATOM 578 C C . SER A 1 72 ? -4.676 -12.219 3.582 1.00 98.06 72 SER A C 1
ATOM 580 O O . SER A 1 72 ? -3.956 -13.153 3.965 1.00 98.06 72 SER A O 1
ATOM 582 N N . ALA A 1 73 ? -5.131 -11.283 4.401 1.00 98.31 73 ALA A N 1
ATOM 583 C CA . ALA A 1 73 ? -4.808 -11.189 5.808 1.00 98.31 73 ALA A CA 1
ATOM 584 C C . ALA A 1 73 ? -5.978 -10.625 6.613 1.00 98.31 73 ALA A C 1
ATOM 586 O O . ALA A 1 73 ? -6.251 -9.434 6.526 1.00 98.31 73 ALA A O 1
ATOM 587 N N . GLU A 1 74 ? -6.635 -11.459 7.417 1.00 98.31 74 GLU A N 1
ATOM 588 C CA . GLU A 1 74 ? -7.688 -10.984 8.319 1.00 98.31 74 GLU A CA 1
ATOM 589 C C . GLU A 1 74 ? -7.160 -9.911 9.274 1.00 98.31 74 GLU A C 1
ATOM 591 O O . GLU A 1 74 ? -6.046 -10.025 9.800 1.00 98.31 74 GLU A O 1
ATOM 596 N N . ILE A 1 75 ? -7.967 -8.874 9.492 1.00 98.44 75 ILE A N 1
ATOM 597 C CA . ILE A 1 75 ? -7.674 -7.842 10.482 1.00 98.44 75 ILE A CA 1
ATOM 598 C C . ILE A 1 75 ? -8.189 -8.333 11.838 1.00 98.44 75 ILE A C 1
ATOM 600 O O . ILE A 1 75 ? -9.374 -8.659 11.947 1.00 98.44 75 ILE A O 1
ATOM 604 N N . PRO A 1 76 ? -7.333 -8.394 12.877 1.00 98.44 76 PRO A N 1
ATOM 605 C CA . PRO A 1 76 ? -7.742 -8.807 14.209 1.00 98.44 76 PRO A CA 1
ATOM 606 C C . PRO A 1 76 ? -8.952 -8.040 14.750 1.00 98.44 76 PRO A C 1
ATOM 608 O O . PRO A 1 76 ? -9.146 -6.847 14.489 1.00 98.44 76 PRO A O 1
ATOM 611 N N . GLU A 1 77 ? -9.749 -8.734 15.559 1.00 97.56 77 GLU A N 1
ATOM 612 C CA . GLU A 1 77 ? -10.945 -8.170 16.174 1.00 97.56 77 GLU A CA 1
ATOM 613 C C . GLU A 1 77 ? -10.626 -6.927 17.023 1.00 97.56 77 GLU A C 1
ATOM 615 O O . GLU A 1 77 ? -9.585 -6.810 17.682 1.00 97.56 77 GLU A O 1
ATOM 620 N N . GLY A 1 78 ? -11.537 -5.955 16.978 1.00 97.06 78 GLY A N 1
ATOM 621 C CA . GLY A 1 78 ? -11.426 -4.712 17.734 1.00 97.06 78 GLY A CA 1
ATOM 622 C C . GLY A 1 78 ? -10.417 -3.707 17.178 1.00 97.06 78 GLY A C 1
ATOM 623 O O . GLY A 1 78 ? -10.210 -2.685 17.823 1.00 97.06 78 GLY A O 1
ATOM 624 N N . ILE A 1 79 ? -9.783 -3.962 16.027 1.00 98.00 79 ILE A N 1
ATOM 625 C CA . ILE A 1 79 ? -9.001 -2.938 15.312 1.00 98.00 79 ILE A CA 1
ATOM 626 C C . ILE A 1 79 ? -9.923 -2.050 14.472 1.00 98.00 79 ILE A C 1
ATOM 628 O O . ILE A 1 79 ? -9.832 -0.827 14.537 1.00 98.00 79 ILE A O 1
ATOM 632 N N . LEU A 1 80 ? -10.814 -2.650 13.679 1.00 97.44 80 LEU A N 1
ATOM 633 C CA . LEU A 1 80 ? -11.778 -1.898 12.874 1.00 97.44 80 LEU A CA 1
ATOM 634 C C . LEU A 1 80 ? -12.886 -1.279 13.753 1.00 97.44 80 LEU A C 1
ATOM 636 O O . LEU A 1 80 ? -13.126 -1.759 14.867 1.00 97.44 80 LEU A O 1
ATOM 640 N N . PRO A 1 81 ? -13.579 -0.229 13.266 1.00 95.81 81 PRO A N 1
ATOM 641 C CA . PRO A 1 81 ? -14.767 0.315 13.920 1.00 95.81 81 PRO A CA 1
ATOM 642 C C . PRO A 1 81 ? -15.815 -0.759 14.240 1.00 95.81 81 PRO A C 1
ATOM 644 O O . PRO A 1 81 ? -15.919 -1.775 13.550 1.00 95.81 81 PRO A O 1
ATOM 647 N N . GLN A 1 82 ? -16.600 -0.526 15.296 1.00 95.12 82 GLN A N 1
ATOM 648 C CA . GLN A 1 82 ? -17.533 -1.521 15.823 1.00 95.12 82 GLN A CA 1
ATOM 649 C C . GLN A 1 82 ? -18.480 -2.049 14.737 1.00 95.12 82 GLN A C 1
ATOM 651 O O . GLN A 1 82 ? -19.098 -1.289 13.995 1.00 95.12 82 GLN A O 1
ATOM 656 N N . GLY A 1 83 ? -18.605 -3.376 14.670 1.00 94.38 83 GLY A N 1
ATOM 657 C CA . GLY A 1 83 ? -19.477 -4.058 13.716 1.00 94.38 83 GLY A CA 1
ATOM 658 C C . GLY A 1 83 ? -18.870 -4.260 12.327 1.00 94.38 83 GLY A C 1
ATOM 659 O O . GLY A 1 83 ? -19.456 -5.000 11.537 1.00 94.38 83 GLY A O 1
ATOM 660 N N . LEU A 1 84 ? -17.703 -3.683 12.027 1.00 97.00 84 LEU A N 1
ATOM 661 C CA . LEU A 1 84 ? -16.986 -3.939 10.780 1.00 97.00 84 LEU A CA 1
ATOM 662 C C . LEU A 1 84 ? -16.007 -5.107 10.921 1.00 97.00 84 LEU A C 1
ATOM 664 O O . LEU A 1 84 ? -15.354 -5.295 11.946 1.00 97.00 84 LEU A O 1
ATOM 668 N N . ARG A 1 85 ? -15.895 -5.877 9.843 1.00 98.00 85 ARG A N 1
ATOM 669 C CA . ARG A 1 85 ? -14.896 -6.915 9.607 1.00 98.00 85 ARG A CA 1
ATOM 670 C C . ARG A 1 85 ? -14.253 -6.659 8.259 1.00 98.00 85 ARG A C 1
ATOM 672 O O . ARG A 1 85 ? -14.877 -6.111 7.346 1.00 98.00 85 ARG A O 1
ATOM 679 N N . GLY A 1 86 ? -12.998 -7.046 8.144 1.00 98.00 86 GLY A N 1
ATOM 680 C CA . GLY A 1 86 ? -12.247 -6.798 6.939 1.00 98.00 86 GLY A CA 1
ATOM 681 C C . GLY A 1 86 ? -10.895 -7.466 6.964 1.00 98.00 86 GLY A C 1
ATOM 682 O O . GLY A 1 86 ? -10.445 -8.001 7.979 1.00 98.00 86 GLY A O 1
ATOM 683 N N . ARG A 1 87 ? -10.236 -7.381 5.820 1.00 98.50 87 ARG A N 1
ATOM 684 C CA . ARG A 1 87 ? -8.937 -7.987 5.588 1.00 98.50 87 ARG A CA 1
ATOM 685 C C . ARG A 1 87 ? -8.078 -7.108 4.703 1.00 98.50 87 ARG A C 1
ATOM 687 O O . ARG A 1 87 ? -8.574 -6.326 3.891 1.00 98.50 87 ARG A O 1
ATOM 694 N N . ILE A 1 88 ? -6.776 -7.264 4.864 1.00 98.25 88 ILE A N 1
ATOM 695 C CA . ILE A 1 88 ? -5.770 -6.668 4.002 1.00 98.25 88 ILE A CA 1
ATOM 696 C C . ILE A 1 88 ? -5.497 -7.600 2.831 1.00 98.25 88 ILE A C 1
ATOM 698 O O . ILE A 1 88 ? -5.351 -8.812 2.999 1.00 98.25 88 ILE A O 1
ATOM 702 N N . LEU A 1 89 ? -5.426 -7.016 1.640 1.00 98.62 89 LEU A N 1
ATOM 703 C CA . LEU A 1 89 ? -5.054 -7.687 0.407 1.00 98.62 89 LEU A CA 1
ATOM 704 C C . LEU A 1 89 ? -3.752 -7.069 -0.103 1.00 98.62 89 LEU A C 1
ATOM 706 O O . LEU A 1 89 ? -3.751 -6.000 -0.715 1.00 98.62 89 LEU A O 1
ATOM 710 N N . ASP A 1 90 ? -2.642 -7.754 0.143 1.00 98.44 90 ASP A N 1
ATOM 711 C CA . ASP A 1 90 ? -1.323 -7.367 -0.349 1.00 98.44 90 ASP A CA 1
ATOM 712 C C . ASP A 1 90 ? -1.085 -7.969 -1.731 1.00 98.44 90 ASP A C 1
ATOM 714 O O . ASP A 1 90 ? -1.002 -9.191 -1.887 1.00 98.44 90 ASP A O 1
ATOM 718 N N . ALA A 1 91 ? -0.956 -7.122 -2.749 1.00 97.88 91 ALA A N 1
ATOM 719 C CA . ALA A 1 91 ? -0.716 -7.554 -4.118 1.00 97.88 91 ALA A CA 1
ATOM 720 C C . ALA A 1 91 ? 0.731 -7.284 -4.536 1.00 97.88 91 ALA A C 1
ATOM 722 O O . ALA A 1 91 ? 1.200 -6.141 -4.557 1.00 97.88 91 ALA A O 1
ATOM 723 N N . LYS A 1 92 ? 1.435 -8.356 -4.905 1.00 96.19 92 LYS A N 1
ATOM 724 C CA . LYS A 1 92 ? 2.857 -8.314 -5.252 1.00 96.19 92 LYS A CA 1
ATOM 725 C C . LYS A 1 92 ? 3.187 -9.185 -6.448 1.00 96.19 92 LYS A C 1
ATOM 727 O O . LYS A 1 92 ? 2.501 -10.169 -6.722 1.00 96.19 92 LYS A O 1
ATOM 732 N N . VAL A 1 93 ? 4.290 -8.848 -7.109 1.00 96.25 93 VAL A N 1
ATOM 733 C CA . VAL A 1 93 ? 4.935 -9.757 -8.054 1.00 96.25 93 VAL A CA 1
ATOM 734 C C . VAL A 1 93 ? 5.367 -11.021 -7.316 1.00 96.25 93 VAL A C 1
ATOM 736 O O . VAL A 1 93 ? 5.899 -10.971 -6.205 1.00 96.25 93 VAL A O 1
ATOM 739 N N . PHE A 1 94 ? 5.093 -12.166 -7.925 1.00 93.75 94 PHE A N 1
ATOM 740 C CA . PHE A 1 94 ? 5.398 -13.475 -7.386 1.00 93.75 94 PHE A CA 1
ATOM 741 C C . PHE A 1 94 ? 6.162 -14.294 -8.421 1.00 93.75 94 PHE A C 1
ATOM 743 O O . PHE A 1 94 ? 5.610 -14.736 -9.424 1.00 93.75 94 PHE A O 1
ATOM 750 N N . ALA A 1 95 ? 7.438 -14.531 -8.129 1.00 89.44 95 ALA A N 1
ATOM 751 C CA . ALA A 1 95 ? 8.295 -15.428 -8.881 1.00 89.44 95 ALA A CA 1
ATOM 752 C C . ALA A 1 95 ? 8.761 -16.546 -7.943 1.00 89.44 95 ALA A C 1
ATOM 754 O O . ALA A 1 95 ? 9.467 -16.306 -6.962 1.00 89.44 95 ALA A O 1
ATOM 755 N N . LYS A 1 96 ? 8.333 -17.787 -8.194 1.00 86.38 96 LYS A N 1
ATOM 756 C CA . LYS A 1 96 ? 8.701 -18.919 -7.333 1.00 86.38 96 LYS A CA 1
ATOM 757 C C . LYS A 1 96 ? 10.204 -19.198 -7.463 1.00 86.38 96 LYS A C 1
ATOM 759 O O . LYS A 1 96 ? 10.640 -19.731 -8.479 1.00 86.38 96 LYS A O 1
ATOM 764 N N . GLY A 1 97 ? 10.972 -18.848 -6.430 1.00 83.19 97 GLY A N 1
ATOM 765 C CA . GLY A 1 97 ? 12.417 -19.101 -6.359 1.00 83.19 97 GLY A CA 1
ATOM 766 C C . GLY A 1 97 ? 13.258 -18.282 -7.343 1.00 83.19 97 GLY A C 1
ATOM 767 O O . GLY A 1 97 ? 14.353 -18.711 -7.690 1.00 83.19 97 GLY A O 1
ATOM 768 N N . ARG A 1 98 ? 12.748 -17.144 -7.832 1.00 85.75 98 ARG A N 1
ATOM 769 C CA . ARG A 1 98 ? 13.467 -16.243 -8.748 1.00 85.75 98 ARG A CA 1
ATOM 770 C C . ARG A 1 98 ? 13.299 -14.779 -8.306 1.00 85.75 98 ARG A C 1
ATOM 772 O O . ARG A 1 98 ? 12.320 -14.491 -7.615 1.00 85.75 98 ARG A O 1
ATOM 779 N N . PRO A 1 99 ? 14.213 -13.870 -8.689 1.00 86.56 99 PRO A N 1
ATOM 780 C CA . PRO A 1 99 ? 14.047 -12.429 -8.476 1.00 86.56 99 PRO A CA 1
ATOM 781 C C . PRO A 1 99 ? 12.786 -11.871 -9.154 1.00 86.56 99 PRO A C 1
ATOM 783 O O . PRO A 1 99 ? 12.276 -12.466 -10.107 1.00 86.56 99 PRO A O 1
ATOM 786 N N . ASP A 1 100 ? 12.285 -10.727 -8.674 1.00 89.12 100 ASP A N 1
ATOM 787 C CA . ASP A 1 100 ? 11.138 -10.039 -9.283 1.00 89.12 100 ASP A CA 1
ATOM 788 C C . ASP A 1 100 ? 11.525 -9.220 -10.531 1.00 89.12 100 ASP A C 1
ATOM 790 O O . ASP A 1 100 ? 10.661 -8.971 -11.374 1.00 89.12 100 ASP A O 1
ATOM 794 N N . ASP A 1 101 ? 12.805 -8.864 -10.700 1.00 88.31 101 ASP A N 1
ATOM 795 C CA . ASP A 1 101 ? 13.290 -8.013 -11.799 1.00 88.31 101 ASP A CA 1
ATOM 796 C C . ASP A 1 101 ? 12.949 -8.540 -13.202 1.00 88.31 101 ASP A C 1
ATOM 798 O O . ASP A 1 101 ? 12.359 -7.783 -13.974 1.00 88.31 101 ASP A O 1
ATOM 802 N N . PRO A 1 102 ? 13.160 -9.831 -13.545 1.00 90.56 102 PRO A N 1
ATOM 803 C CA . PRO A 1 102 ? 12.829 -10.326 -14.881 1.00 90.56 102 PRO A CA 1
ATOM 804 C C . PRO A 1 102 ? 11.341 -10.206 -15.227 1.00 90.56 102 PRO A C 1
ATOM 806 O O . PRO A 1 102 ? 10.993 -10.101 -16.401 1.00 90.56 102 PRO A O 1
ATOM 809 N N . ILE A 1 103 ? 10.449 -10.224 -14.232 1.00 93.94 103 ILE A N 1
ATOM 810 C CA . ILE A 1 103 ? 9.018 -10.017 -14.479 1.00 93.94 103 ILE A CA 1
ATOM 811 C C . ILE A 1 103 ? 8.775 -8.551 -14.836 1.00 93.94 103 ILE A C 1
ATOM 813 O O . ILE A 1 103 ? 8.111 -8.261 -15.827 1.00 93.94 103 ILE A O 1
ATOM 817 N N . TYR A 1 104 ? 9.342 -7.618 -14.073 1.00 93.12 104 TYR A N 1
ATOM 818 C CA . TYR A 1 104 ? 9.212 -6.194 -14.373 1.00 93.12 104 TYR A CA 1
ATOM 819 C C . TYR A 1 104 ? 9.849 -5.805 -15.714 1.00 93.12 104 TYR A C 1
ATOM 821 O O . TYR A 1 104 ? 9.297 -4.958 -16.420 1.00 93.12 104 TYR A O 1
ATOM 829 N N . ASP A 1 105 ? 10.959 -6.436 -16.097 1.00 90.25 105 ASP A N 1
ATOM 830 C CA . ASP A 1 105 ? 11.651 -6.170 -17.361 1.00 90.25 105 ASP A CA 1
ATOM 831 C C . ASP A 1 105 ? 10.807 -6.591 -18.575 1.00 90.25 105 ASP A C 1
ATOM 833 O O . ASP A 1 105 ? 10.682 -5.828 -19.542 1.00 90.25 105 ASP A O 1
ATOM 837 N N . ASN A 1 106 ? 10.185 -7.773 -18.499 1.00 92.31 106 ASN A N 1
ATOM 838 C CA . ASN A 1 106 ? 9.501 -8.415 -19.626 1.00 92.31 106 ASN A CA 1
ATOM 839 C C . ASN A 1 106 ? 7.989 -8.139 -19.704 1.00 92.31 106 ASN A C 1
ATOM 841 O O . ASN A 1 106 ? 7.384 -8.432 -20.732 1.00 92.31 106 ASN A O 1
ATOM 845 N N . HIS A 1 107 ? 7.379 -7.556 -18.664 1.00 94.75 107 HIS A N 1
ATOM 846 C CA . HIS A 1 107 ? 5.929 -7.322 -18.591 1.00 94.75 107 HIS A CA 1
ATOM 847 C C . HIS A 1 107 ? 5.594 -5.838 -18.355 1.00 94.75 107 HIS A C 1
ATOM 849 O O . HIS A 1 107 ? 5.430 -5.405 -17.204 1.00 94.75 107 HIS A O 1
ATOM 855 N N . PRO A 1 108 ? 5.485 -5.024 -19.428 1.00 93.62 108 PRO A N 1
ATOM 856 C CA . PRO A 1 108 ? 5.211 -3.589 -19.338 1.00 93.62 108 PRO A CA 1
ATOM 857 C C . PRO A 1 108 ? 3.940 -3.250 -18.554 1.00 93.62 108 PRO A C 1
ATOM 859 O O . PRO A 1 108 ? 3.907 -2.259 -17.830 1.00 93.62 108 PRO A O 1
ATOM 862 N N . GLU A 1 109 ? 2.900 -4.075 -18.652 1.00 94.94 109 GLU A N 1
ATOM 863 C CA . GLU A 1 109 ? 1.640 -3.905 -17.935 1.00 94.94 109 GLU A CA 1
ATOM 864 C C . GLU A 1 109 ? 1.798 -4.069 -16.418 1.00 94.94 109 GLU A C 1
ATOM 866 O O . GLU A 1 109 ? 1.211 -3.297 -15.656 1.00 94.94 109 GLU A O 1
ATOM 871 N N . ILE A 1 110 ? 2.631 -5.017 -15.972 1.00 95.69 110 ILE A N 1
ATOM 872 C CA . ILE A 1 110 ? 2.960 -5.199 -14.553 1.00 95.69 110 ILE A CA 1
ATOM 873 C C . ILE A 1 110 ? 3.784 -4.006 -14.074 1.00 95.69 110 ILE A C 1
ATOM 875 O O . ILE A 1 110 ? 3.436 -3.391 -13.066 1.00 95.69 110 ILE A O 1
ATOM 879 N N . ARG A 1 111 ? 4.812 -3.608 -14.831 1.00 94.19 111 ARG A N 1
ATOM 880 C CA . ARG A 1 111 ? 5.641 -2.430 -14.527 1.00 94.19 111 ARG A CA 1
ATOM 881 C C . ARG A 1 111 ? 4.824 -1.141 -14.437 1.00 94.19 111 ARG A C 1
ATOM 883 O O . ARG A 1 111 ? 5.049 -0.323 -13.547 1.00 94.19 111 ARG A O 1
ATOM 890 N N . ALA A 1 112 ? 3.833 -0.976 -15.307 1.00 92.12 112 ALA A N 1
ATOM 891 C CA . ALA A 1 112 ? 2.976 0.200 -15.329 1.00 92.12 112 ALA A CA 1
ATOM 892 C C . ALA A 1 112 ? 1.939 0.228 -14.196 1.00 92.12 112 ALA A C 1
ATOM 894 O O . ALA A 1 112 ? 1.539 1.320 -13.794 1.00 92.12 112 ALA A O 1
ATOM 895 N N . LYS A 1 113 ? 1.481 -0.924 -13.687 1.00 94.25 113 LYS A N 1
ATOM 896 C CA . LYS A 1 113 ? 0.350 -0.991 -12.741 1.00 94.25 113 LYS A CA 1
ATOM 897 C C . LYS A 1 113 ? 0.726 -1.378 -11.315 1.00 94.25 113 LYS A C 1
ATOM 899 O O . LYS A 1 113 ? 0.019 -0.966 -10.398 1.00 94.25 113 LYS A O 1
ATOM 904 N N . VAL A 1 114 ? 1.790 -2.152 -11.114 1.00 95.31 114 VAL A N 1
ATOM 905 C CA . VAL A 1 114 ? 2.085 -2.822 -9.840 1.00 95.31 114 VAL A CA 1
ATOM 906 C C . VAL A 1 114 ? 3.219 -2.112 -9.107 1.00 95.31 114 VAL A C 1
ATOM 908 O O . VAL A 1 114 ? 4.394 -2.271 -9.444 1.00 95.31 114 VAL A O 1
ATOM 911 N N . ALA A 1 115 ? 2.872 -1.367 -8.054 1.00 94.88 115 ALA A N 1
ATOM 912 C CA . ALA A 1 115 ? 3.857 -0.820 -7.124 1.00 94.88 115 ALA A CA 1
ATOM 913 C C . ALA A 1 115 ? 4.572 -1.915 -6.312 1.00 94.88 115 ALA A C 1
ATOM 915 O O . ALA A 1 115 ? 4.028 -3.001 -6.098 1.00 94.88 115 ALA A O 1
ATOM 916 N N . ARG A 1 116 ? 5.770 -1.628 -5.795 1.00 93.25 116 ARG A N 1
ATOM 917 C CA . ARG A 1 116 ? 6.425 -2.473 -4.783 1.00 93.25 116 ARG A CA 1
ATOM 918 C C . ARG A 1 116 ? 5.868 -2.140 -3.397 1.00 93.25 116 ARG A C 1
ATOM 920 O O . ARG A 1 116 ? 6.566 -1.575 -2.570 1.00 93.25 116 ARG A O 1
ATOM 927 N N . GLY A 1 117 ? 4.594 -2.467 -3.196 1.00 95.75 117 GLY A N 1
ATOM 928 C CA . GLY A 1 117 ? 3.806 -2.129 -2.011 1.00 95.75 117 GLY A CA 1
ATOM 929 C C . GLY A 1 117 ? 2.396 -1.699 -2.406 1.00 95.75 117 GLY A C 1
ATOM 930 O O . GLY A 1 117 ? 2.058 -0.527 -2.279 1.00 95.75 117 GLY A O 1
ATOM 931 N N . ASN A 1 118 ? 1.594 -2.625 -2.946 1.00 97.19 118 ASN A N 1
ATOM 932 C CA . ASN A 1 118 ? 0.158 -2.397 -3.142 1.00 97.19 118 ASN A CA 1
ATOM 933 C C . ASN A 1 118 ? -0.601 -3.103 -2.027 1.00 97.19 118 ASN A C 1
ATOM 935 O O . ASN A 1 118 ? -0.568 -4.333 -1.953 1.00 97.19 118 ASN A O 1
ATOM 939 N N . CYS A 1 119 ? -1.311 -2.336 -1.214 1.00 98.38 119 CYS A N 1
ATOM 940 C CA . CYS A 1 119 ? -2.169 -2.861 -0.164 1.00 98.38 119 CYS A CA 1
ATOM 941 C C . CYS A 1 119 ? -3.572 -2.282 -0.317 1.00 98.38 119 CYS A C 1
ATOM 943 O O . CYS A 1 119 ? -3.759 -1.071 -0.486 1.00 98.38 119 CYS A O 1
ATOM 945 N N . PHE A 1 120 ? -4.554 -3.172 -0.246 1.00 98.50 120 PHE A N 1
ATOM 946 C CA . PHE A 1 120 ? -5.966 -2.837 -0.263 1.00 98.50 120 PHE A CA 1
ATOM 947 C C . PHE A 1 120 ? -6.602 -3.258 1.055 1.00 98.50 120 PHE A C 1
ATOM 949 O O . PHE A 1 120 ? -6.276 -4.315 1.592 1.00 98.50 120 PHE A O 1
ATOM 956 N N . LEU A 1 121 ? -7.547 -2.457 1.533 1.00 98.25 121 LEU A N 1
ATOM 957 C CA . LEU A 1 121 ? -8.461 -2.861 2.589 1.00 98.25 121 LEU A CA 1
ATOM 958 C C . LEU A 1 121 ? -9.768 -3.318 1.953 1.00 98.25 121 LEU A C 1
ATOM 960 O O . LEU A 1 121 ? -10.401 -2.542 1.234 1.00 98.25 121 LEU A O 1
ATOM 964 N N . GLU A 1 122 ? -10.179 -4.546 2.244 1.00 98.38 122 GLU A N 1
ATOM 965 C CA . GLU A 1 122 ? -11.499 -5.065 1.903 1.00 98.38 122 GLU A CA 1
ATOM 966 C C . GLU A 1 122 ? -12.362 -5.119 3.163 1.00 98.38 122 GLU A C 1
ATOM 968 O O . GLU A 1 122 ? -12.044 -5.836 4.112 1.00 98.38 122 GLU A O 1
ATOM 973 N N . ILE A 1 123 ? -13.448 -4.347 3.171 1.00 98.06 123 ILE A N 1
ATOM 974 C CA . ILE A 1 123 ? -14.491 -4.414 4.196 1.00 98.06 123 ILE A CA 1
ATOM 975 C C . ILE A 1 123 ? -15.525 -5.445 3.753 1.00 98.06 123 ILE A C 1
ATOM 977 O O . ILE A 1 123 ? -16.073 -5.356 2.654 1.00 98.06 123 ILE A O 1
ATOM 981 N N . GLU A 1 124 ? -15.804 -6.429 4.604 1.00 97.31 124 GLU A N 1
ATOM 982 C CA . GLU A 1 124 ? -16.620 -7.591 4.237 1.00 97.31 124 GLU A CA 1
ATOM 983 C C . GLU A 1 124 ? -18.114 -7.406 4.536 1.00 97.31 124 GLU A C 1
ATOM 985 O O . GLU A 1 124 ? -18.965 -8.094 3.960 1.00 97.31 124 GLU A O 1
ATOM 990 N N . ASN A 1 125 ? -18.455 -6.473 5.427 1.00 95.62 125 ASN A N 1
ATOM 991 C CA . ASN A 1 125 ? -19.813 -6.246 5.909 1.00 95.62 125 ASN A CA 1
ATOM 992 C C . ASN A 1 125 ? -20.116 -4.764 6.194 1.00 95.62 125 ASN A C 1
ATOM 994 O O . ASN A 1 125 ? -19.225 -3.928 6.275 1.00 95.62 125 ASN A O 1
ATOM 998 N N . GLY A 1 126 ? -21.403 -4.453 6.368 1.00 91.62 126 GLY A N 1
ATOM 999 C CA . GLY A 1 126 ? -21.881 -3.086 6.592 1.00 91.62 126 GLY A CA 1
ATOM 1000 C C . GLY A 1 126 ? -22.075 -2.291 5.297 1.00 91.62 126 GLY A C 1
ATOM 1001 O O . GLY A 1 126 ? -21.925 -2.821 4.196 1.00 91.62 126 GLY A O 1
ATOM 1002 N N . ALA A 1 127 ? -22.438 -1.014 5.437 1.00 88.25 127 ALA A N 1
ATOM 1003 C CA . ALA A 1 127 ? -22.662 -0.109 4.305 1.00 88.25 127 ALA A CA 1
ATOM 1004 C C . ALA A 1 127 ? -21.375 0.180 3.508 1.00 88.25 127 ALA A C 1
ATOM 1006 O O . ALA A 1 127 ? -21.435 0.474 2.317 1.00 88.25 127 ALA A O 1
ATOM 1007 N N . ASP A 1 128 ? -20.214 0.034 4.149 1.00 86.31 128 ASP A N 1
ATOM 1008 C CA . ASP A 1 128 ? -18.900 0.290 3.556 1.00 86.31 128 ASP A CA 1
ATOM 1009 C C . ASP A 1 128 ? -18.290 -0.926 2.841 1.00 86.31 128 ASP A C 1
ATOM 1011 O O . ASP A 1 128 ? -17.135 -0.868 2.413 1.00 86.31 128 ASP A O 1
ATOM 1015 N N . LYS A 1 129 ? -19.049 -2.022 2.679 1.00 94.44 129 LYS A N 1
ATOM 1016 C CA . LYS A 1 129 ? -18.582 -3.255 2.031 1.00 94.44 129 LYS A CA 1
ATOM 1017 C C . LYS A 1 129 ? -18.005 -2.971 0.640 1.00 94.44 129 LYS A C 1
ATOM 1019 O O . LYS A 1 129 ? -18.749 -2.710 -0.303 1.00 94.44 129 LYS A O 1
ATOM 1024 N N . SER A 1 130 ? -16.682 -3.022 0.523 1.00 95.00 130 SER A N 1
ATOM 1025 C CA . SER A 1 130 ? -15.930 -2.746 -0.706 1.00 95.00 130 SER A CA 1
ATOM 1026 C C . SER A 1 130 ? -14.433 -2.963 -0.486 1.00 95.00 130 SER A C 1
ATOM 1028 O O . SER A 1 130 ? -13.966 -2.943 0.657 1.00 95.00 130 SER A O 1
ATOM 1030 N N . ALA A 1 131 ? -13.673 -3.123 -1.572 1.00 97.31 131 ALA A N 1
ATOM 1031 C CA . ALA A 1 131 ? -12.224 -2.988 -1.532 1.00 97.31 131 ALA A CA 1
ATOM 1032 C C . A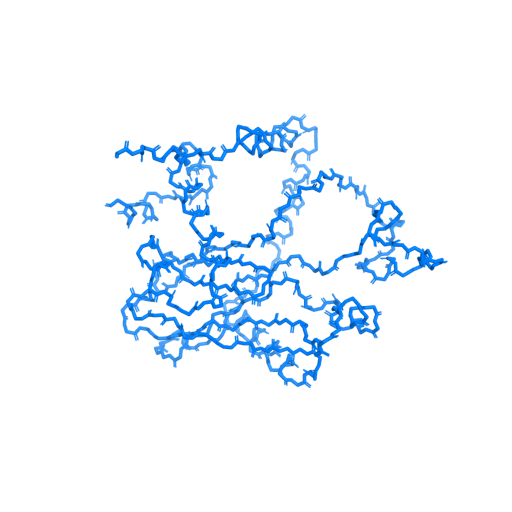LA A 1 131 ? -11.801 -1.555 -1.880 1.00 97.31 131 ALA A C 1
ATOM 1034 O O . ALA A 1 131 ? -12.356 -0.911 -2.768 1.00 97.31 131 ALA A O 1
ATOM 1035 N N . THR A 1 132 ? -10.779 -1.050 -1.195 1.00 96.88 132 THR A N 1
ATOM 1036 C CA . THR A 1 132 ? -10.175 0.256 -1.483 1.00 96.88 132 THR A CA 1
ATOM 1037 C C . THR A 1 132 ? -8.658 0.150 -1.421 1.00 96.88 132 THR A C 1
ATOM 1039 O O . THR A 1 132 ? -8.110 -0.521 -0.551 1.00 96.88 132 THR A O 1
ATOM 1042 N N . CYS A 1 133 ? -7.951 0.806 -2.343 1.00 96.94 133 CYS A N 1
ATOM 1043 C CA . CYS A 1 133 ? -6.488 0.872 -2.306 1.00 96.94 133 CYS A CA 1
ATOM 1044 C C . CYS A 1 133 ? -6.060 1.796 -1.168 1.00 96.94 133 CYS A C 1
ATOM 1046 O O . CYS A 1 133 ? -6.449 2.960 -1.183 1.00 96.94 133 CYS A O 1
ATOM 1048 N N . TRP A 1 134 ? -5.272 1.310 -0.211 1.00 96.69 134 TRP A N 1
ATOM 1049 C CA . TRP A 1 134 ? -4.808 2.093 0.940 1.00 96.69 134 TRP A CA 1
ATOM 1050 C C . TRP A 1 134 ? -3.374 2.564 0.765 1.00 96.69 134 TRP A C 1
ATOM 1052 O O . TRP A 1 134 ? -3.105 3.753 0.936 1.00 96.69 134 TRP A O 1
ATOM 1062 N N . ILE A 1 135 ? -2.498 1.665 0.319 1.00 97.25 135 ILE A N 1
ATOM 1063 C CA . ILE A 1 135 ? -1.108 1.977 -0.003 1.00 97.25 135 ILE A CA 1
ATOM 1064 C C . ILE A 1 135 ? -0.865 1.644 -1.468 1.00 97.25 135 ILE A C 1
ATOM 1066 O O . ILE A 1 135 ? -1.118 0.527 -1.919 1.00 97.25 135 ILE A O 1
ATOM 1070 N N . TYR A 1 136 ? -0.349 2.636 -2.186 1.00 95.88 136 TYR A N 1
ATOM 1071 C CA . TYR A 1 136 ? 0.232 2.490 -3.511 1.00 95.88 136 TYR A CA 1
ATOM 1072 C C . TYR A 1 136 ? 1.637 3.082 -3.446 1.00 95.88 136 TYR A C 1
ATOM 1074 O O . TYR A 1 136 ? 1.819 4.292 -3.575 1.00 95.88 136 TYR A O 1
ATOM 1082 N N . ALA A 1 137 ? 2.613 2.234 -3.125 1.00 95.25 137 ALA A N 1
ATOM 1083 C CA . ALA A 1 137 ? 4.002 2.642 -2.972 1.00 95.25 137 ALA A CA 1
ATOM 1084 C C . ALA A 1 137 ? 4.635 3.051 -4.316 1.00 95.25 137 ALA A C 1
ATOM 1086 O O . ALA A 1 137 ? 3.977 3.159 -5.355 1.00 95.25 137 ALA A O 1
ATOM 1087 N N . LEU A 1 138 ? 5.953 3.248 -4.321 1.00 92.50 138 LEU A N 1
ATOM 1088 C CA . LEU A 1 138 ? 6.676 3.493 -5.561 1.00 92.50 138 LEU A CA 1
ATOM 1089 C C . LEU A 1 138 ? 6.619 2.262 -6.478 1.00 92.50 138 LEU A C 1
ATOM 1091 O O . LEU A 1 138 ? 6.718 1.106 -6.048 1.00 92.50 138 LEU A O 1
ATOM 1095 N N . LYS A 1 139 ? 6.478 2.521 -7.780 1.00 91.56 139 LYS A N 1
ATOM 1096 C CA . LYS A 1 139 ? 6.700 1.504 -8.812 1.00 91.56 139 LYS A CA 1
ATOM 1097 C C . LYS A 1 139 ? 8.144 1.024 -8.755 1.00 91.56 139 LYS A C 1
ATOM 1099 O O . LYS A 1 139 ? 9.025 1.754 -8.302 1.00 91.56 139 LYS A O 1
ATOM 1104 N N . LYS A 1 140 ? 8.386 -0.211 -9.211 1.00 90.38 140 LYS A N 1
ATOM 1105 C CA . LYS A 1 140 ? 9.760 -0.692 -9.387 1.00 90.38 140 LYS A CA 1
ATOM 1106 C C . LYS A 1 140 ? 10.498 0.311 -10.269 1.00 90.38 140 LYS A C 1
ATOM 1108 O O . LYS A 1 140 ? 9.973 0.730 -11.294 1.00 90.38 140 LYS A O 1
ATOM 1113 N N . PHE A 1 141 ? 11.697 0.658 -9.846 1.00 87.31 141 PHE A N 1
ATOM 1114 C CA . PHE A 1 141 ? 12.720 1.307 -10.646 1.00 87.31 141 PHE A CA 1
ATOM 1115 C C . PHE A 1 141 ? 13.976 0.436 -10.560 1.00 87.31 141 PHE A C 1
ATOM 1117 O O . PHE A 1 141 ? 14.069 -0.453 -9.703 1.00 87.31 141 PHE A O 1
ATOM 1124 N N . THR A 1 142 ? 14.903 0.634 -11.483 1.00 82.12 142 THR A N 1
ATOM 1125 C CA . THR A 1 142 ? 16.164 -0.110 -11.528 1.00 82.12 142 THR A CA 1
ATOM 1126 C C . THR A 1 142 ? 17.321 0.787 -11.118 1.00 82.12 142 THR A C 1
ATOM 1128 O O . THR A 1 142 ? 17.221 2.010 -11.267 1.00 82.12 142 THR A O 1
ATOM 1131 N N . GLY A 1 143 ? 18.390 0.173 -10.609 1.00 71.00 143 GLY A N 1
ATOM 1132 C CA . GLY A 1 143 ? 19.705 0.790 -10.612 1.00 71.00 143 GLY A CA 1
ATOM 1133 C C . GLY A 1 143 ? 20.047 1.147 -12.055 1.00 71.00 143 GLY A C 1
ATOM 1134 O O . GLY A 1 143 ? 19.831 0.352 -12.971 1.00 71.00 143 GLY A O 1
ATOM 1135 N N . GLY A 1 144 ? 20.386 2.409 -12.291 1.00 65.00 144 GLY A N 1
ATOM 1136 C CA . GLY A 1 144 ? 20.858 2.866 -13.593 1.00 65.00 144 GLY A CA 1
ATOM 1137 C C . GLY A 1 144 ? 22.378 2.758 -13.663 1.00 65.00 144 GLY A C 1
ATOM 1138 O O . GLY A 1 144 ? 22.988 1.884 -13.055 1.00 65.00 144 GLY A O 1
ATOM 1139 N N . LEU A 1 145 ? 22.994 3.715 -14.354 1.00 52.59 145 LEU A N 1
ATOM 1140 C CA . LEU A 1 145 ? 24.443 3.906 -14.359 1.00 52.59 145 LEU A CA 1
ATOM 1141 C C . LEU A 1 145 ? 24.946 4.179 -12.925 1.00 52.59 145 LEU A C 1
ATOM 1143 O O . LEU A 1 145 ? 24.762 5.283 -12.413 1.00 52.59 145 LEU A O 1
ATOM 1147 N N . GLY A 1 146 ? 25.571 3.181 -12.292 1.00 54.91 146 GLY A N 1
ATOM 1148 C CA . GLY A 1 146 ? 26.263 3.325 -11.003 1.00 54.91 146 GLY A CA 1
ATOM 1149 C C . GLY A 1 146 ? 25.587 2.703 -9.775 1.00 54.91 146 GLY A C 1
ATOM 1150 O O . GLY A 1 146 ? 25.881 3.146 -8.668 1.00 54.91 146 GLY A O 1
ATOM 1151 N N . ASP A 1 147 ? 24.685 1.725 -9.932 1.00 62.25 147 ASP A N 1
ATOM 1152 C CA . ASP A 1 147 ? 24.298 0.844 -8.813 1.00 62.25 147 ASP A CA 1
ATOM 1153 C C . ASP A 1 147 ? 25.258 -0.359 -8.786 1.00 62.25 147 ASP A C 1
ATOM 1155 O O . ASP A 1 147 ? 25.261 -1.172 -9.707 1.00 62.25 147 ASP A O 1
ATOM 1159 N N . ASP A 1 148 ? 26.099 -0.443 -7.752 1.00 53.44 148 ASP A N 1
ATOM 1160 C CA . ASP A 1 148 ? 27.202 -1.419 -7.646 1.00 53.44 148 ASP A CA 1
ATOM 1161 C C . ASP A 1 148 ? 26.728 -2.885 -7.522 1.00 53.44 148 ASP A C 1
ATOM 1163 O O . ASP A 1 148 ? 27.516 -3.812 -7.716 1.00 53.44 148 ASP A O 1
ATOM 1167 N N . ASP A 1 149 ? 25.443 -3.106 -7.223 1.00 57.44 149 ASP A N 1
ATOM 1168 C CA . ASP A 1 149 ? 24.832 -4.440 -7.130 1.00 57.44 149 ASP A CA 1
ATOM 1169 C C . ASP A 1 149 ? 24.420 -5.005 -8.506 1.00 57.44 149 ASP A C 1
ATOM 1171 O O . ASP A 1 149 ? 24.280 -6.223 -8.667 1.00 57.44 149 ASP A O 1
ATOM 1175 N N . ASP A 1 150 ? 24.260 -4.143 -9.517 1.00 55.62 150 ASP A N 1
ATOM 1176 C CA . ASP A 1 150 ? 23.931 -4.531 -10.890 1.00 55.62 150 ASP A CA 1
ATOM 1177 C C . ASP A 1 150 ? 25.229 -4.804 -11.667 1.00 55.62 150 ASP A C 1
ATOM 1179 O O . ASP A 1 150 ? 25.641 -4.066 -12.562 1.00 55.62 150 ASP A O 1
ATOM 1183 N N . THR A 1 151 ? 25.896 -5.898 -11.298 1.00 48.41 151 THR A N 1
ATOM 1184 C CA . THR A 1 151 ? 27.029 -6.434 -12.064 1.00 48.41 151 THR A CA 1
ATOM 1185 C C . THR A 1 151 ? 26.600 -6.723 -13.511 1.00 48.41 151 THR A C 1
ATOM 1187 O O . THR A 1 151 ? 25.753 -7.573 -13.782 1.00 48.41 151 THR A O 1
ATOM 1190 N N . ASP A 1 152 ? 27.199 -5.988 -14.446 1.00 47.78 152 ASP A N 1
ATOM 1191 C CA . ASP A 1 152 ? 27.347 -6.345 -15.858 1.00 47.78 152 ASP A CA 1
ATOM 1192 C C . ASP A 1 152 ? 26.063 -6.621 -16.659 1.00 47.78 152 ASP A C 1
ATOM 1194 O O . ASP A 1 152 ? 25.879 -7.694 -17.241 1.00 47.78 152 ASP A O 1
ATOM 1198 N N . ARG A 1 153 ? 25.192 -5.617 -16.816 1.00 51.69 153 ARG A N 1
ATOM 1199 C CA . ARG A 1 153 ? 24.304 -5.588 -17.991 1.00 51.69 153 ARG A CA 1
ATOM 1200 C C . ARG A 1 153 ? 24.748 -4.501 -18.958 1.00 51.69 153 ARG A C 1
ATOM 1202 O O . ARG A 1 153 ? 24.432 -3.334 -18.777 1.00 51.69 153 ARG A O 1
ATOM 1209 N N . GLU A 1 154 ? 25.393 -4.930 -20.042 1.00 51.41 154 GLU A N 1
ATOM 1210 C CA . GLU A 1 154 ? 25.736 -4.161 -21.256 1.00 51.41 154 GLU A CA 1
ATOM 1211 C C . GLU A 1 154 ? 24.529 -3.494 -21.960 1.00 51.41 154 GLU A C 1
ATOM 1213 O O . GLU A 1 154 ? 24.662 -2.945 -23.051 1.00 51.41 154 GLU A O 1
ATOM 1218 N N . ASP A 1 155 ? 23.333 -3.531 -21.369 1.00 57.34 155 ASP A N 1
ATOM 1219 C CA . ASP A 1 155 ? 22.102 -3.060 -21.987 1.00 57.34 155 ASP A CA 1
ATOM 1220 C C . ASP A 1 155 ? 21.668 -1.722 -21.370 1.00 57.34 155 ASP A C 1
ATOM 1222 O O . ASP A 1 155 ? 20.707 -1.640 -20.596 1.00 57.34 155 ASP A O 1
ATOM 1226 N N . ASP A 1 156 ? 22.363 -0.651 -21.774 1.00 62.69 156 ASP A N 1
ATOM 1227 C CA . ASP A 1 156 ? 22.118 0.773 -21.445 1.00 62.69 156 ASP A CA 1
ATOM 1228 C C . ASP A 1 156 ? 20.701 1.277 -21.851 1.00 62.69 156 ASP A C 1
ATOM 1230 O O . ASP A 1 156 ? 20.344 2.455 -21.767 1.00 62.69 156 ASP A O 1
ATOM 1234 N N . VAL A 1 157 ? 19.839 0.363 -22.299 1.00 73.31 157 VAL A N 1
ATOM 1235 C CA . VAL A 1 157 ? 18.468 0.600 -22.749 1.00 73.31 157 VAL A CA 1
ATOM 1236 C C . VAL A 1 157 ? 17.432 0.083 -21.743 1.00 73.31 157 VAL A C 1
ATOM 1238 O O . VAL A 1 157 ? 16.315 0.607 -21.695 1.00 73.31 157 VAL A O 1
ATOM 1241 N N . THR A 1 158 ? 17.753 -0.914 -20.909 1.00 78.50 158 THR A N 1
ATOM 1242 C CA . THR A 1 158 ? 16.741 -1.564 -20.054 1.00 78.50 158 THR A CA 1
ATOM 1243 C C . THR A 1 158 ? 16.190 -0.621 -18.977 1.00 78.50 158 THR A C 1
ATOM 1245 O O . THR A 1 158 ? 14.975 -0.586 -18.762 1.00 78.50 158 THR A O 1
ATOM 1248 N N . TRP A 1 159 ? 17.022 0.238 -18.381 1.00 82.69 159 TRP A N 1
ATOM 1249 C CA . TRP A 1 159 ? 16.574 1.204 -17.368 1.00 82.69 159 TRP A CA 1
ATOM 1250 C C . TRP A 1 159 ? 15.586 2.243 -17.917 1.00 82.69 159 TRP A C 1
ATOM 1252 O O . TRP A 1 159 ? 14.637 2.622 -17.227 1.00 82.69 159 TRP A O 1
ATOM 1262 N N . ARG A 1 160 ? 15.715 2.620 -19.198 1.00 85.75 160 ARG A N 1
ATOM 1263 C CA . ARG A 1 160 ? 14.801 3.562 -19.868 1.00 85.75 160 ARG A CA 1
ATOM 1264 C C . ARG A 1 160 ? 13.358 3.054 -19.903 1.00 85.75 160 ARG A C 1
ATOM 1266 O O . ARG A 1 160 ? 12.422 3.849 -19.906 1.00 85.75 160 ARG A O 1
ATOM 1273 N N . ARG A 1 161 ? 13.154 1.731 -19.862 1.00 87.56 161 ARG A N 1
ATOM 1274 C CA . ARG A 1 161 ? 11.821 1.101 -19.862 1.00 87.56 161 ARG A CA 1
ATOM 1275 C C . ARG A 1 161 ? 11.009 1.407 -18.600 1.00 87.56 161 ARG A C 1
ATOM 1277 O O . ARG A 1 161 ? 9.791 1.212 -18.608 1.00 87.56 161 ARG A O 1
ATOM 1284 N N . TYR A 1 162 ? 11.667 1.844 -17.527 1.00 88.06 162 TYR A N 1
ATOM 1285 C CA . TYR A 1 162 ? 11.036 2.189 -16.253 1.00 88.06 162 TYR A CA 1
ATOM 1286 C C . TYR A 1 162 ? 10.496 3.625 -16.209 1.00 88.06 162 TYR A C 1
ATOM 1288 O O . TYR A 1 162 ? 9.743 3.959 -15.293 1.00 88.06 162 TYR A O 1
ATOM 1296 N N . PHE A 1 163 ? 10.806 4.457 -17.206 1.00 87.75 163 PHE A N 1
ATOM 1297 C CA . PHE A 1 163 ? 10.239 5.797 -17.311 1.00 87.75 163 PHE A CA 1
ATOM 1298 C C . PHE A 1 163 ? 8.860 5.759 -17.959 1.00 87.75 163 PHE A C 1
ATOM 1300 O O . PHE A 1 163 ? 8.577 4.961 -18.850 1.00 87.75 163 PHE A O 1
ATOM 1307 N N . LEU A 1 164 ? 7.992 6.667 -17.515 1.00 85.94 164 LEU A N 1
ATOM 1308 C CA . LEU A 1 164 ? 6.664 6.848 -18.106 1.00 85.94 164 LEU A CA 1
ATOM 1309 C C . LEU A 1 164 ? 6.716 7.637 -19.425 1.00 85.94 164 LEU A C 1
ATOM 1311 O O . LEU A 1 164 ? 5.755 7.596 -20.189 1.00 85.94 164 LEU A O 1
ATOM 1315 N N . LYS A 1 165 ? 7.811 8.371 -19.659 1.00 87.94 165 LYS A N 1
ATOM 1316 C CA . LYS A 1 165 ? 8.081 9.226 -20.821 1.00 87.94 165 LYS A CA 1
ATOM 1317 C C . LYS A 1 165 ? 9.593 9.298 -21.084 1.00 87.94 165 LYS A C 1
ATOM 1319 O O . LYS A 1 165 ? 10.354 9.011 -20.159 1.00 87.94 165 LYS A O 1
ATOM 1324 N N . PRO A 1 166 ? 10.036 9.683 -22.291 1.00 88.50 166 PRO A N 1
ATOM 1325 C CA . PRO A 1 166 ? 11.449 9.935 -22.576 1.00 88.50 166 PRO A CA 1
ATOM 1326 C C . PRO A 1 166 ? 12.077 10.936 -21.595 1.00 88.50 166 PRO A C 1
ATOM 1328 O O . PRO A 1 166 ? 11.417 11.876 -21.146 1.00 88.50 166 PRO A O 1
ATOM 1331 N N . LEU A 1 167 ? 13.357 10.738 -21.263 1.00 85.25 167 LEU A N 1
ATOM 1332 C CA . LEU A 1 167 ? 14.081 11.594 -20.315 1.00 85.25 167 LEU A CA 1
ATOM 1333 C C . LEU A 1 167 ? 14.232 13.024 -20.850 1.00 85.25 167 LEU A C 1
ATOM 1335 O O . LEU A 1 167 ? 14.241 13.975 -20.079 1.00 85.25 167 LEU A O 1
ATOM 1339 N N . GLU A 1 168 ? 14.295 13.178 -22.169 1.00 89.69 168 GLU A N 1
ATOM 1340 C CA . GLU A 1 168 ? 14.413 14.457 -22.869 1.00 89.69 168 GLU A CA 1
ATOM 1341 C C . GLU A 1 168 ? 13.178 15.354 -22.663 1.00 89.69 168 GLU A C 1
ATOM 1343 O O . GLU A 1 168 ? 13.256 16.567 -22.841 1.00 89.69 168 GLU A O 1
ATOM 1348 N N . GLU A 1 169 ? 12.042 14.777 -22.249 1.00 92.50 169 GLU A N 1
ATOM 1349 C CA . GLU A 1 169 ? 10.832 15.518 -21.871 1.00 92.50 169 GLU A CA 1
ATOM 1350 C C . GLU A 1 169 ? 10.820 15.943 -20.390 1.00 92.50 169 GLU A C 1
ATOM 1352 O O . GLU A 1 169 ? 9.906 16.654 -19.951 1.00 92.50 169 GLU A O 1
ATOM 1357 N N . ALA A 1 170 ? 11.798 15.508 -19.588 1.00 88.94 170 ALA A N 1
ATOM 1358 C CA . ALA A 1 170 ? 11.873 15.863 -18.179 1.00 88.94 170 ALA A CA 1
ATOM 1359 C C . ALA A 1 170 ? 12.256 17.340 -18.017 1.00 88.94 170 ALA A C 1
ATOM 1361 O O . ALA A 1 170 ? 13.298 17.797 -18.475 1.00 88.94 170 ALA A O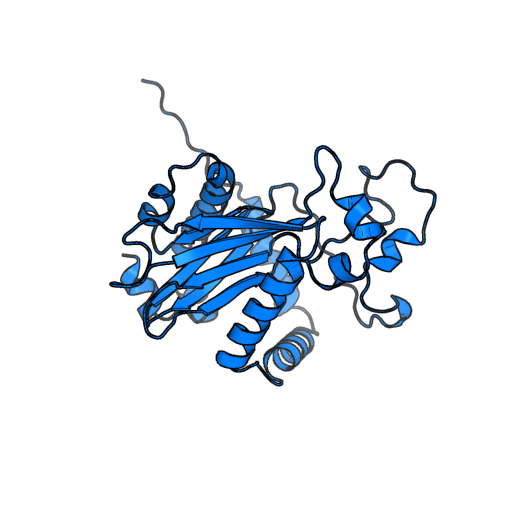 1
ATOM 1362 N N . LYS A 1 171 ? 11.414 18.092 -17.304 1.00 88.50 171 LYS A N 1
ATOM 1363 C CA . LYS A 1 171 ? 11.690 19.497 -16.959 1.00 88.50 171 LYS A CA 1
ATOM 1364 C C . LYS A 1 171 ? 12.575 19.637 -15.722 1.00 88.50 171 LYS A C 1
ATOM 1366 O O . LYS A 1 171 ? 13.252 20.645 -15.563 1.00 88.50 171 LYS A O 1
ATOM 1371 N N . TRP A 1 172 ? 12.540 18.633 -14.848 1.00 83.81 172 TRP A N 1
ATOM 1372 C CA . TRP A 1 172 ? 13.171 18.653 -13.534 1.00 83.81 172 TRP A CA 1
ATOM 1373 C C . TRP A 1 172 ? 13.778 17.291 -13.226 1.00 83.81 172 TRP A C 1
ATOM 1375 O O . TRP A 1 172 ? 13.171 16.258 -13.517 1.00 83.81 172 TRP A O 1
ATOM 1385 N N . VAL A 1 173 ? 14.946 17.301 -12.588 1.00 80.81 173 VAL A N 1
ATOM 1386 C CA . VAL A 1 173 ? 15.605 16.102 -12.064 1.00 80.81 173 VAL A CA 1
ATOM 1387 C C . VAL A 1 173 ? 15.710 16.252 -10.553 1.00 80.81 173 VAL A C 1
ATOM 1389 O O . VAL A 1 173 ? 16.309 17.206 -10.060 1.00 80.81 173 VAL A O 1
ATOM 1392 N N . VAL A 1 174 ? 15.106 15.319 -9.817 1.00 82.12 174 VAL A N 1
ATOM 1393 C CA . VAL A 1 174 ? 15.162 15.285 -8.352 1.00 82.12 174 VAL A CA 1
ATOM 1394 C C . VAL A 1 174 ? 16.148 14.202 -7.936 1.00 82.12 174 VAL A C 1
ATOM 1396 O O . VAL A 1 174 ? 15.879 13.016 -8.110 1.00 82.12 174 VAL A O 1
ATOM 1399 N N . CYS A 1 175 ? 17.282 14.613 -7.373 1.00 82.69 175 CYS A N 1
ATOM 1400 C CA . CYS A 1 175 ? 18.294 13.703 -6.843 1.00 82.69 175 CYS A CA 1
ATOM 1401 C C . CYS A 1 175 ? 18.160 13.605 -5.322 1.00 82.69 175 CYS A C 1
ATOM 1403 O O . CYS A 1 175 ? 18.182 14.620 -4.624 1.00 82.69 175 CYS A O 1
ATOM 1405 N N . THR A 1 176 ? 18.056 12.387 -4.797 1.00 82.31 176 THR A N 1
ATOM 1406 C CA . THR A 1 176 ? 17.996 12.116 -3.354 1.00 82.31 176 THR A CA 1
ATOM 1407 C C . THR A 1 176 ? 19.085 11.125 -2.956 1.00 82.31 176 THR A C 1
ATOM 1409 O O . THR A 1 176 ? 19.635 10.414 -3.798 1.00 82.31 176 THR A O 1
ATOM 1412 N N . ARG A 1 177 ? 19.433 11.077 -1.665 1.00 84.56 177 ARG A N 1
ATOM 1413 C CA . ARG A 1 177 ? 20.336 10.037 -1.156 1.00 84.56 177 ARG A CA 1
ATOM 1414 C C . ARG A 1 177 ? 19.544 8.742 -0.965 1.00 84.56 177 ARG A C 1
ATOM 1416 O O . ARG A 1 177 ? 18.477 8.759 -0.348 1.00 84.56 177 ARG A O 1
ATOM 1423 N N . LYS A 1 178 ? 20.082 7.624 -1.459 1.00 85.06 178 LYS A N 1
ATOM 1424 C CA . LYS A 1 178 ? 19.563 6.276 -1.188 1.00 85.06 178 LYS A CA 1
ATOM 1425 C C . LYS A 1 178 ? 19.889 5.940 0.269 1.00 85.06 178 LYS A C 1
ATOM 1427 O O . LYS A 1 178 ? 21.035 5.656 0.601 1.00 85.06 178 LYS A O 1
ATOM 1432 N N . ALA A 1 179 ? 18.898 6.057 1.149 1.00 87.56 179 ALA A N 1
ATOM 1433 C CA . ALA A 1 179 ? 19.045 5.614 2.531 1.00 87.56 179 ALA A CA 1
ATOM 1434 C C . ALA A 1 179 ? 19.209 4.085 2.556 1.00 87.56 179 ALA A C 1
ATOM 1436 O O . ALA A 1 179 ? 18.481 3.380 1.857 1.00 87.56 179 ALA A O 1
ATOM 1437 N N . ASN A 1 180 ? 20.161 3.585 3.345 1.00 86.25 180 ASN A N 1
ATOM 1438 C CA . ASN A 1 180 ? 20.401 2.153 3.488 1.00 86.25 180 ASN A CA 1
ATOM 1439 C C . ASN A 1 180 ? 19.540 1.594 4.630 1.00 86.25 180 ASN A C 1
ATOM 1441 O O . ASN A 1 180 ? 19.864 1.781 5.801 1.00 86.25 180 ASN A O 1
ATOM 1445 N N . GLY A 1 181 ? 18.417 0.969 4.288 1.00 89.06 181 GLY A N 1
ATOM 1446 C CA . GLY A 1 181 ? 17.469 0.414 5.248 1.00 89.06 181 GLY A CA 1
ATOM 1447 C C . GLY A 1 181 ? 16.316 -0.315 4.563 1.00 89.06 181 GLY A C 1
ATOM 1448 O O . GLY A 1 181 ? 16.336 -0.543 3.353 1.00 89.06 181 GLY A O 1
ATOM 1449 N N . GLU A 1 182 ? 15.294 -0.661 5.342 1.00 85.94 182 GLU A N 1
ATOM 1450 C CA . GLU A 1 182 ? 14.099 -1.339 4.839 1.00 85.94 182 GLU A CA 1
ATOM 1451 C C . GLU A 1 182 ? 13.057 -0.352 4.302 1.00 85.94 182 GLU A C 1
ATOM 1453 O O . GLU A 1 182 ? 12.836 0.730 4.851 1.00 85.94 182 GLU A O 1
ATOM 1458 N N . ALA A 1 183 ? 12.370 -0.745 3.228 1.00 88.69 183 ALA A N 1
ATOM 1459 C CA . ALA A 1 183 ? 11.277 0.046 2.678 1.00 88.69 183 ALA A CA 1
ATOM 1460 C C . ALA A 1 183 ? 10.054 -0.023 3.606 1.00 88.69 183 ALA A C 1
ATOM 1462 O O . ALA A 1 183 ? 9.403 -1.067 3.709 1.00 88.69 183 ALA A O 1
ATOM 1463 N N . GLY A 1 184 ? 9.744 1.102 4.250 1.00 94.44 184 GLY A N 1
ATOM 1464 C CA . GLY A 1 184 ? 8.531 1.300 5.035 1.00 94.44 184 GLY A CA 1
ATOM 1465 C C . GLY A 1 184 ? 7.491 2.109 4.267 1.00 94.44 184 GLY A C 1
ATOM 1466 O O . GLY A 1 184 ? 7.802 3.145 3.678 1.00 94.44 184 GLY A O 1
ATOM 1467 N N . HIS A 1 185 ? 6.244 1.653 4.288 1.00 96.94 185 HIS A N 1
ATOM 1468 C CA . HIS A 1 185 ? 5.109 2.375 3.726 1.00 96.94 185 HIS A CA 1
ATOM 1469 C C . HIS A 1 185 ? 4.148 2.795 4.821 1.00 96.94 185 HIS A C 1
ATOM 1471 O O . HIS A 1 185 ? 3.990 2.096 5.821 1.00 96.94 185 HIS A O 1
ATOM 1477 N N . PHE A 1 186 ? 3.472 3.915 4.595 1.00 96.19 186 PHE A N 1
ATOM 1478 C CA . PHE A 1 186 ? 2.500 4.465 5.520 1.00 96.19 186 PHE A CA 1
ATOM 1479 C C . PHE A 1 186 ? 1.374 5.169 4.765 1.00 96.19 186 PHE A C 1
ATOM 1481 O O . PHE A 1 186 ? 1.593 5.824 3.747 1.00 96.19 186 PHE A O 1
ATOM 1488 N N . SER A 1 187 ? 0.162 5.045 5.290 1.00 95.38 187 SER A N 1
ATOM 1489 C CA . SER A 1 187 ? -1.009 5.811 4.891 1.00 95.38 187 SER A CA 1
ATOM 1490 C C . SER A 1 187 ? -1.926 6.017 6.096 1.00 95.38 187 SER A C 1
ATOM 1492 O O . SER A 1 187 ? -1.941 5.213 7.030 1.00 95.38 187 SER A O 1
ATOM 1494 N N . CYS A 1 188 ? -2.722 7.079 6.052 1.00 93.06 188 CYS A N 1
ATOM 1495 C CA . CYS A 1 188 ? -3.789 7.340 7.009 1.00 93.06 188 CYS A CA 1
ATOM 1496 C C . CYS A 1 188 ? -5.075 7.621 6.234 1.00 93.06 188 CYS A C 1
ATOM 1498 O O . CYS A 1 188 ? -5.061 8.378 5.258 1.00 93.06 188 CYS A O 1
ATOM 1500 N N . ARG A 1 189 ? -6.181 6.993 6.636 1.00 90.88 189 ARG A N 1
ATOM 1501 C CA . ARG A 1 189 ? -7.494 7.170 6.004 1.00 90.88 189 ARG A CA 1
ATOM 1502 C C . ARG A 1 189 ? -8.600 7.208 7.037 1.00 90.88 189 ARG A C 1
ATOM 1504 O O . ARG A 1 189 ? -8.497 6.593 8.092 1.00 90.88 189 ARG A O 1
ATOM 1511 N N . LYS A 1 190 ? -9.686 7.906 6.710 1.00 90.06 190 LYS A N 1
ATOM 1512 C CA . LYS A 1 190 ? -10.897 7.913 7.528 1.00 90.06 190 LYS A CA 1
ATOM 1513 C C . LYS A 1 190 ? -11.815 6.767 7.099 1.00 90.06 190 LYS A C 1
ATOM 1515 O O . LYS A 1 190 ? -12.132 6.654 5.920 1.00 90.06 190 LYS A O 1
ATOM 1520 N N . LEU A 1 191 ? -12.253 5.946 8.048 1.00 90.75 191 LEU A N 1
ATOM 1521 C CA . LEU A 1 191 ? -13.189 4.839 7.852 1.00 90.75 191 LEU A CA 1
ATOM 1522 C C . LEU A 1 191 ? -14.259 4.896 8.943 1.00 90.75 191 LEU A C 1
ATOM 1524 O O . LEU A 1 191 ? -13.927 4.906 10.127 1.00 90.75 191 LEU A O 1
ATOM 1528 N N . ALA A 1 192 ? -15.534 4.963 8.547 1.00 90.69 192 ALA A N 1
ATOM 1529 C CA . ALA A 1 192 ? -16.675 5.078 9.463 1.00 90.69 192 ALA A CA 1
ATOM 1530 C C . ALA A 1 192 ? -16.480 6.145 10.564 1.00 90.69 192 ALA A C 1
ATOM 1532 O O . ALA A 1 192 ? -16.785 5.928 11.731 1.00 90.69 192 ALA A O 1
ATOM 1533 N N . GLY A 1 193 ? -15.913 7.302 10.206 1.00 88.81 193 GLY A N 1
ATOM 1534 C CA . GLY A 1 193 ? -15.662 8.394 11.154 1.00 88.81 193 GLY A CA 1
ATOM 1535 C C . GLY A 1 193 ? -14.320 8.334 11.893 1.00 88.81 193 GLY A C 1
ATOM 1536 O O . GLY A 1 193 ? -13.899 9.362 12.420 1.00 88.81 193 GLY A O 1
ATOM 1537 N N . HIS A 1 194 ? -13.615 7.203 11.870 1.00 89.94 194 HIS A N 1
ATOM 1538 C CA . HIS A 1 194 ? -12.355 7.001 12.588 1.00 89.94 194 HIS A CA 1
ATOM 1539 C C . HIS A 1 194 ? -11.145 7.128 11.667 1.00 89.94 194 HIS A C 1
ATOM 1541 O O . HIS A 1 194 ? -11.176 6.653 10.534 1.00 89.94 194 HIS A O 1
ATOM 1547 N N . TYR A 1 195 ? -10.063 7.732 12.159 1.00 91.00 1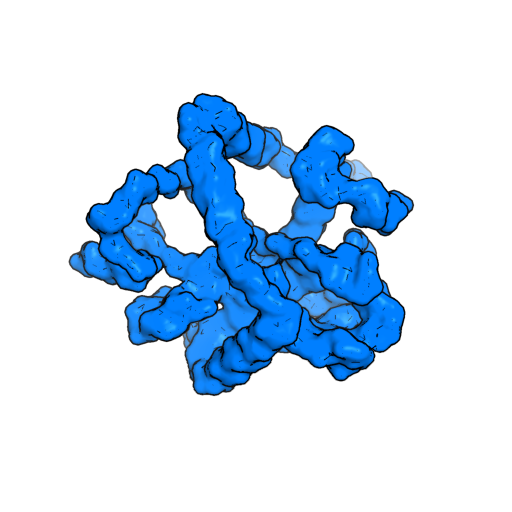95 TYR A N 1
ATOM 1548 C CA . TYR A 1 195 ? -8.774 7.664 11.478 1.00 91.00 195 TYR A CA 1
ATOM 1549 C C . TYR A 1 195 ? -8.144 6.296 11.709 1.00 91.00 195 TYR A C 1
ATOM 1551 O O . TYR A 1 195 ? -8.039 5.820 12.837 1.00 91.00 195 TYR A O 1
ATOM 1559 N N . MET A 1 196 ? -7.737 5.679 10.614 1.00 95.31 196 MET A N 1
ATOM 1560 C CA . MET A 1 196 ? -7.115 4.373 10.569 1.00 95.31 196 MET A CA 1
ATOM 1561 C C . MET A 1 196 ? -5.755 4.521 9.908 1.00 95.31 196 MET A C 1
ATOM 1563 O O . MET A 1 196 ? -5.630 5.149 8.851 1.00 95.31 196 MET A O 1
ATOM 1567 N N . LEU A 1 197 ? -4.748 3.912 10.513 1.00 97.06 197 LEU A N 1
ATOM 1568 C CA . LEU A 1 197 ? -3.402 3.872 9.973 1.00 97.06 197 LEU A CA 1
ATOM 1569 C C . LEU A 1 197 ? -3.230 2.563 9.225 1.00 97.06 197 LEU A C 1
ATOM 1571 O O . LEU A 1 197 ? -3.740 1.522 9.642 1.00 97.06 197 LEU A O 1
ATOM 1575 N N . CYS A 1 198 ? -2.483 2.611 8.133 1.00 98.31 198 CYS A N 1
ATOM 1576 C CA . CYS A 1 198 ? -1.939 1.417 7.523 1.00 98.31 198 CYS A CA 1
ATOM 1577 C C . CYS A 1 198 ? -0.465 1.627 7.251 1.00 98.31 198 CYS A C 1
ATOM 1579 O O . CYS A 1 198 ? -0.083 2.610 6.616 1.00 98.31 198 CYS A O 1
ATOM 1581 N N . ALA A 1 199 ? 0.349 0.701 7.736 1.00 98.31 199 ALA A N 1
ATOM 1582 C CA . ALA A 1 199 ? 1.780 0.711 7.516 1.00 98.31 199 ALA A CA 1
ATOM 1583 C C . ALA A 1 199 ? 2.295 -0.707 7.299 1.00 98.31 199 ALA A C 1
ATOM 1585 O O . ALA A 1 199 ? 1.610 -1.695 7.583 1.00 98.31 199 ALA A O 1
ATOM 1586 N N . GLY A 1 200 ? 3.497 -0.814 6.750 1.00 97.25 200 GLY A N 1
ATOM 1587 C CA . GLY A 1 200 ? 4.090 -2.109 6.476 1.00 97.25 200 GLY A CA 1
ATOM 1588 C C . GLY A 1 200 ? 5.377 -2.045 5.686 1.00 97.25 200 GLY A C 1
ATOM 1589 O O . GLY A 1 200 ? 5.883 -0.972 5.366 1.00 97.25 200 GLY A O 1
ATOM 1590 N N . SER A 1 201 ? 5.893 -3.226 5.377 1.00 94.44 201 SER A N 1
ATOM 1591 C CA . SER A 1 201 ? 7.081 -3.394 4.549 1.00 94.44 201 SER A CA 1
ATOM 1592 C C . SER A 1 201 ? 6.719 -3.421 3.063 1.00 94.44 201 SER A C 1
ATOM 1594 O O . SER A 1 201 ? 5.558 -3.297 2.674 1.00 94.44 201 SER A O 1
ATOM 1596 N N . LYS A 1 202 ? 7.705 -3.710 2.209 1.00 91.75 202 LYS A N 1
ATOM 1597 C CA . LYS A 1 202 ? 7.511 -3.940 0.769 1.00 91.75 202 LYS A CA 1
ATOM 1598 C C . LYS A 1 202 ? 6.312 -4.845 0.423 1.00 91.75 202 LYS A C 1
ATOM 1600 O O . LYS A 1 202 ? 5.657 -4.633 -0.595 1.00 91.75 202 LYS A O 1
ATOM 1605 N N . ASN A 1 203 ? 6.067 -5.894 1.212 1.00 92.56 203 ASN A N 1
ATOM 1606 C CA . ASN A 1 203 ? 5.204 -7.016 0.814 1.00 92.56 203 ASN A CA 1
ATOM 1607 C C . ASN A 1 203 ? 4.088 -7.367 1.803 1.00 92.56 203 ASN A C 1
ATOM 1609 O O . ASN A 1 203 ? 3.311 -8.276 1.498 1.00 92.56 203 ASN A O 1
ATOM 1613 N N . VAL A 1 204 ? 4.089 -6.766 2.993 1.00 97.25 204 VAL A N 1
ATOM 1614 C CA . VAL A 1 204 ? 3.159 -7.093 4.077 1.00 97.25 204 VAL A CA 1
ATOM 1615 C C . VAL A 1 204 ? 2.785 -5.804 4.782 1.00 97.25 204 VAL A C 1
ATOM 1617 O O . VAL A 1 204 ? 3.673 -5.095 5.259 1.00 97.25 204 VAL A O 1
ATOM 1620 N N . HIS A 1 205 ? 1.488 -5.537 4.884 1.00 98.50 205 HIS A N 1
ATOM 1621 C CA . HIS A 1 205 ? 0.964 -4.369 5.583 1.00 98.50 205 HIS A CA 1
ATOM 1622 C C . HIS A 1 205 ? -0.065 -4.760 6.637 1.00 98.50 205 HIS A C 1
ATOM 1624 O O . HIS A 1 205 ? -0.618 -5.858 6.628 1.00 98.50 205 HIS A O 1
ATOM 1630 N N . MET A 1 206 ? -0.320 -3.845 7.563 1.00 98.25 206 MET A N 1
ATOM 1631 C CA . MET A 1 206 ? -1.323 -3.993 8.610 1.00 98.25 206 MET A CA 1
ATOM 1632 C C . MET A 1 206 ? -2.097 -2.699 8.792 1.00 98.25 206 MET A C 1
ATOM 1634 O O . MET A 1 206 ? -1.582 -1.617 8.512 1.00 98.25 206 MET A O 1
ATOM 1638 N N . VAL A 1 207 ? -3.331 -2.821 9.274 1.00 98.38 207 VAL A N 1
ATOM 1639 C CA . VAL A 1 207 ? -4.141 -1.690 9.736 1.00 98.38 207 VAL A CA 1
ATOM 1640 C C . VAL A 1 207 ? -4.148 -1.669 11.255 1.00 98.38 207 VAL A C 1
ATOM 1642 O O . VAL A 1 207 ? -4.254 -2.724 11.881 1.00 98.38 207 VAL A O 1
ATOM 1645 N N . PHE A 1 208 ? -4.023 -0.481 11.838 1.00 98.12 208 PHE A N 1
ATOM 1646 C CA . PHE A 1 208 ? -3.980 -0.264 13.282 1.00 98.12 208 PHE A CA 1
ATOM 1647 C C . PHE A 1 208 ? -4.417 1.164 13.631 1.00 98.12 208 PHE A C 1
ATOM 1649 O O . PHE A 1 208 ? -4.482 2.040 12.765 1.00 98.12 208 PHE A O 1
ATOM 1656 N N . ARG A 1 209 ? -4.734 1.395 14.906 1.00 95.75 209 ARG A N 1
ATOM 1657 C CA . ARG A 1 209 ? -4.938 2.740 15.472 1.00 95.75 209 ARG A CA 1
ATOM 1658 C C . ARG A 1 209 ? -3.988 3.018 16.628 1.00 95.75 209 ARG A C 1
ATOM 1660 O O . ARG A 1 209 ? -3.580 4.153 16.819 1.00 95.75 209 ARG A O 1
ATOM 1667 N N . THR A 1 210 ? -3.642 1.978 17.383 1.00 96.00 210 THR A N 1
ATOM 1668 C CA . THR A 1 210 ? -2.801 2.067 18.579 1.00 96.00 210 THR A CA 1
ATOM 1669 C C . THR A 1 210 ? -1.655 1.055 18.531 1.00 96.00 210 THR A C 1
ATOM 1671 O O . THR A 1 210 ? -1.643 0.138 17.705 1.00 96.00 210 THR A O 1
ATOM 1674 N N . ARG A 1 211 ? -0.695 1.182 19.457 1.00 96.94 211 ARG A N 1
ATOM 1675 C CA . ARG A 1 211 ? 0.378 0.188 19.645 1.00 96.94 211 ARG A CA 1
ATOM 1676 C C . ARG A 1 211 ? -0.173 -1.200 19.993 1.00 96.94 211 ARG A C 1
ATOM 1678 O O . ARG A 1 211 ? 0.346 -2.206 19.513 1.00 96.94 211 ARG A O 1
ATOM 1685 N N . ASP A 1 212 ? -1.260 -1.263 20.756 1.00 97.94 212 ASP A N 1
ATOM 1686 C CA . ASP A 1 212 ? -1.901 -2.532 21.114 1.00 97.94 212 ASP A CA 1
ATOM 1687 C C . ASP A 1 212 ? -2.513 -3.235 19.902 1.00 97.94 212 ASP A C 1
ATOM 1689 O O . ASP A 1 212 ? -2.430 -4.458 19.792 1.00 97.94 212 ASP A O 1
ATOM 1693 N N . ASP A 1 213 ? -3.066 -2.480 18.949 1.00 98.31 213 ASP A N 1
ATOM 1694 C CA . ASP A 1 213 ? -3.578 -3.044 17.700 1.00 98.31 213 ASP A CA 1
ATOM 1695 C C . ASP A 1 213 ? -2.469 -3.737 16.889 1.00 98.31 213 ASP A C 1
ATOM 1697 O O . ASP A 1 213 ? -2.690 -4.826 16.357 1.00 98.31 213 ASP A O 1
ATOM 1701 N N . ILE A 1 214 ? -1.258 -3.166 16.851 1.00 98.25 214 ILE A N 1
ATOM 1702 C CA . ILE A 1 214 ? -0.086 -3.778 16.195 1.00 98.25 214 ILE A CA 1
ATOM 1703 C C . ILE A 1 214 ? 0.230 -5.136 16.837 1.00 98.25 214 ILE A C 1
ATOM 1705 O O . ILE A 1 214 ? 0.495 -6.124 16.142 1.00 98.25 214 ILE A O 1
ATOM 1709 N N . ASN A 1 215 ? 0.153 -5.217 18.166 1.00 97.94 215 ASN A N 1
ATOM 1710 C CA . ASN A 1 215 ? 0.455 -6.437 18.908 1.00 97.94 215 ASN A CA 1
ATOM 1711 C C . ASN A 1 215 ? -0.551 -7.565 18.659 1.00 97.94 215 ASN A C 1
ATOM 1713 O O . ASN A 1 215 ? -0.168 -8.724 18.796 1.00 97.94 215 ASN A O 1
ATOM 1717 N N . LYS A 1 216 ? -1.788 -7.274 18.231 1.00 98.31 216 LYS A N 1
ATOM 1718 C CA . LYS A 1 216 ? -2.809 -8.298 17.932 1.00 98.31 216 LYS A CA 1
ATOM 1719 C C . LYS A 1 216 ? -2.457 -9.186 16.733 1.00 98.31 216 LYS A C 1
ATOM 1721 O O . LYS A 1 216 ? -2.951 -10.308 16.641 1.00 98.31 216 LYS A O 1
ATOM 1726 N N . TYR A 1 217 ? -1.595 -8.732 15.824 1.00 98.00 217 TYR A N 1
ATOM 1727 C CA . TYR A 1 217 ? -1.144 -9.537 14.686 1.00 98.00 217 TYR A CA 1
ATOM 1728 C C . TYR A 1 217 ? -0.103 -10.575 15.132 1.00 98.00 217 TYR A C 1
ATOM 1730 O O . TYR A 1 217 ? 1.077 -10.265 15.219 1.00 98.00 217 TYR A O 1
ATOM 1738 N N . GLN A 1 218 ? -0.502 -11.816 15.419 1.00 96.31 218 GLN A N 1
ATOM 1739 C CA . GLN A 1 218 ? 0.428 -12.833 15.955 1.00 96.31 218 GLN A CA 1
ATOM 1740 C C . GLN A 1 218 ? 1.228 -13.606 14.892 1.00 96.31 218 GLN A C 1
ATOM 1742 O O . GLN A 1 218 ? 2.218 -14.254 15.216 1.00 96.31 218 GLN A O 1
ATOM 1747 N N . ASP A 1 219 ? 0.815 -13.553 13.625 1.00 95.69 219 ASP A N 1
ATOM 1748 C CA . ASP A 1 219 ? 1.476 -14.288 12.542 1.00 95.69 219 ASP A CA 1
ATOM 1749 C C . ASP A 1 219 ? 2.885 -13.723 12.265 1.00 95.69 219 ASP A C 1
ATOM 1751 O O . ASP A 1 219 ? 3.065 -12.518 12.065 1.00 95.69 219 ASP A O 1
ATOM 1755 N N . GLY A 1 220 ? 3.885 -14.610 12.209 1.00 96.00 220 GLY A N 1
ATOM 1756 C CA . GLY A 1 220 ? 5.285 -14.269 11.946 1.00 96.00 220 GLY A CA 1
ATOM 1757 C C . GLY A 1 220 ? 5.524 -13.546 10.615 1.00 96.00 220 GLY A C 1
ATOM 1758 O O . GLY A 1 220 ? 6.525 -12.849 10.467 1.00 96.00 220 GLY A O 1
ATOM 1759 N N . ARG A 1 221 ? 4.597 -13.608 9.651 1.00 96.00 221 ARG A N 1
ATOM 1760 C CA . ARG A 1 221 ? 4.702 -12.815 8.412 1.00 96.00 221 ARG A CA 1
ATOM 1761 C C . ARG A 1 221 ? 4.721 -11.302 8.658 1.00 96.00 221 ARG A C 1
ATOM 1763 O O . ARG A 1 221 ? 5.190 -10.560 7.799 1.00 96.00 221 ARG A O 1
ATOM 1770 N N . PHE A 1 222 ? 4.189 -10.845 9.792 1.00 97.50 222 PHE A N 1
ATOM 1771 C CA . PHE A 1 222 ? 4.076 -9.426 10.121 1.00 97.50 222 PHE A CA 1
ATOM 1772 C C . PHE A 1 222 ? 5.304 -8.851 10.825 1.00 97.50 222 PHE A C 1
ATOM 1774 O O . PHE A 1 222 ? 5.287 -7.661 11.104 1.00 97.50 222 PHE A O 1
ATOM 1781 N N . LEU A 1 223 ? 6.357 -9.631 11.100 1.00 96.44 223 LEU A N 1
ATOM 1782 C CA . LEU A 1 223 ? 7.514 -9.176 11.891 1.00 96.44 223 LEU A CA 1
ATOM 1783 C C . LEU A 1 223 ? 8.077 -7.826 11.414 1.00 96.44 223 LEU A C 1
ATOM 1785 O O . LEU A 1 223 ? 8.033 -6.852 12.157 1.00 96.44 223 LEU A O 1
ATOM 1789 N N . VAL A 1 224 ? 8.480 -7.727 10.144 1.00 96.19 224 VAL A N 1
ATOM 1790 C CA . VAL A 1 224 ? 9.014 -6.470 9.580 1.00 96.19 224 VAL A CA 1
ATOM 1791 C C . VAL A 1 224 ? 7.941 -5.375 9.527 1.00 96.19 224 VAL A C 1
ATOM 1793 O O . VAL A 1 224 ? 8.201 -4.207 9.796 1.00 96.19 224 VAL A O 1
ATOM 1796 N N . ALA A 1 225 ? 6.697 -5.737 9.205 1.00 97.38 225 ALA A N 1
ATOM 1797 C CA . ALA A 1 225 ? 5.601 -4.775 9.136 1.00 97.38 225 ALA A CA 1
ATOM 1798 C C . ALA A 1 225 ? 5.264 -4.172 10.516 1.00 97.38 225 ALA A C 1
ATOM 1800 O O . ALA A 1 225 ? 4.872 -3.007 10.588 1.00 97.38 225 ALA A O 1
ATOM 1801 N N . LYS A 1 226 ? 5.457 -4.927 11.608 1.00 97.88 226 LYS A N 1
ATOM 1802 C CA . LYS A 1 226 ? 5.321 -4.438 12.986 1.00 97.88 226 LYS A CA 1
ATOM 1803 C C . LYS A 1 226 ? 6.396 -3.414 13.309 1.00 97.88 226 LYS A C 1
ATOM 1805 O O . LYS A 1 226 ? 6.060 -2.362 13.839 1.00 97.88 226 LYS A O 1
ATOM 1810 N N . GLU A 1 227 ? 7.652 -3.693 12.966 1.00 97.19 227 GLU A N 1
ATOM 1811 C CA . GLU A 1 227 ? 8.762 -2.759 13.192 1.00 97.19 227 GLU A CA 1
ATOM 1812 C C . GLU A 1 227 ? 8.516 -1.424 12.485 1.00 97.19 227 GLU A C 1
ATOM 1814 O O . GLU A 1 227 ? 8.589 -0.370 13.117 1.00 97.19 227 GLU A O 1
ATOM 1819 N N . VAL A 1 228 ? 8.106 -1.465 11.211 1.00 96.88 228 VAL A N 1
ATOM 1820 C CA . VAL A 1 228 ? 7.726 -0.255 10.464 1.00 96.88 228 VAL A CA 1
ATOM 1821 C C . VAL A 1 228 ? 6.558 0.469 11.139 1.00 96.88 228 VAL A C 1
ATOM 1823 O O . VAL A 1 228 ? 6.600 1.685 11.310 1.00 96.88 228 VAL A O 1
ATOM 1826 N N . SER A 1 229 ? 5.519 -0.259 11.552 1.00 97.38 229 SER A N 1
ATOM 1827 C CA . SER A 1 229 ? 4.330 0.336 12.178 1.00 97.38 229 SER A CA 1
ATOM 1828 C C . SER A 1 229 ? 4.647 0.994 13.525 1.00 97.38 229 SER A C 1
ATOM 1830 O O . SER A 1 229 ? 4.149 2.079 13.814 1.00 97.38 229 SER A O 1
ATOM 1832 N N . LEU A 1 230 ? 5.519 0.384 14.333 1.00 97.19 230 LEU A N 1
ATOM 1833 C CA . LEU A 1 230 ? 5.990 0.948 15.601 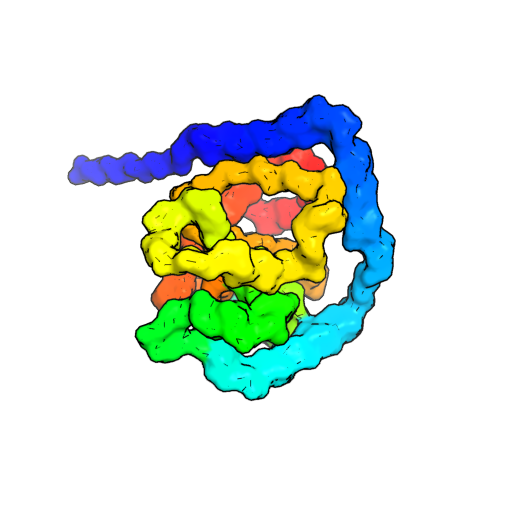1.00 97.19 230 LEU A CA 1
ATOM 1834 C C . LEU A 1 230 ? 6.882 2.174 15.390 1.00 97.19 230 LEU A C 1
ATOM 1836 O O . LEU A 1 230 ? 6.769 3.143 16.142 1.00 97.19 230 LEU A O 1
ATOM 1840 N N . ALA A 1 231 ? 7.736 2.161 14.363 1.00 95.81 231 ALA A N 1
ATOM 1841 C CA . ALA A 1 231 ? 8.521 3.329 13.981 1.00 95.81 231 ALA A CA 1
ATOM 1842 C C . ALA A 1 231 ? 7.611 4.494 13.564 1.00 95.81 231 ALA A C 1
ATOM 1844 O O . ALA A 1 231 ? 7.803 5.612 14.032 1.00 95.81 231 ALA A O 1
ATOM 1845 N N . VAL A 1 232 ? 6.572 4.228 12.764 1.00 94.12 232 VAL A N 1
ATOM 1846 C CA . VAL A 1 232 ? 5.552 5.226 12.402 1.00 94.12 232 VAL A CA 1
ATOM 1847 C C . VAL A 1 232 ? 4.857 5.784 13.644 1.00 94.12 232 VAL A C 1
ATOM 1849 O O . VAL A 1 232 ? 4.778 7.000 13.781 1.00 94.12 232 VAL A O 1
ATOM 1852 N N . MET A 1 233 ? 4.390 4.931 14.563 1.00 93.69 233 MET A N 1
ATOM 1853 C CA . MET A 1 233 ? 3.753 5.391 15.808 1.00 93.69 233 MET A CA 1
ATOM 1854 C C . MET A 1 233 ? 4.683 6.285 16.621 1.00 93.69 233 MET A C 1
ATOM 1856 O O . MET A 1 233 ? 4.284 7.364 17.039 1.00 93.69 233 MET A O 1
ATOM 1860 N N . THR A 1 234 ? 5.938 5.866 16.782 1.00 94.06 234 THR A N 1
ATOM 1861 C CA . THR A 1 234 ? 6.944 6.631 17.525 1.00 94.06 234 THR A CA 1
ATOM 1862 C C . THR A 1 234 ? 7.173 7.995 16.876 1.00 94.06 234 THR A C 1
ATOM 1864 O O . THR A 1 234 ? 7.187 9.004 17.568 1.00 94.06 234 THR A O 1
ATOM 1867 N N . LEU A 1 235 ? 7.270 8.053 15.542 1.00 91.69 235 LEU A N 1
ATOM 1868 C CA . LEU A 1 235 ? 7.401 9.318 14.821 1.00 91.69 235 LEU A CA 1
ATOM 1869 C C . LEU A 1 235 ? 6.197 10.233 15.041 1.00 91.69 235 LEU A C 1
ATOM 1871 O O . LEU A 1 235 ? 6.408 11.413 15.283 1.00 91.69 235 LEU A O 1
ATOM 1875 N N . LEU A 1 236 ? 4.969 9.709 14.974 1.00 88.56 236 LEU A N 1
ATOM 1876 C CA . LEU A 1 236 ? 3.740 10.489 15.173 1.00 88.56 236 LEU A CA 1
ATOM 1877 C C . LEU A 1 236 ? 3.601 11.009 16.613 1.00 88.56 236 LEU A C 1
ATOM 1879 O O . LEU A 1 236 ? 3.179 12.146 16.819 1.00 88.56 236 LEU A O 1
ATOM 1883 N N . GLU A 1 237 ? 3.968 10.193 17.601 1.00 88.06 237 GLU A N 1
ATOM 1884 C CA . GLU A 1 237 ? 3.967 10.555 19.024 1.00 88.06 237 GLU A CA 1
ATOM 1885 C C . GLU A 1 237 ? 5.032 11.618 19.344 1.00 88.06 237 GLU A C 1
ATOM 1887 O O . GLU A 1 237 ? 4.787 12.511 20.153 1.00 88.06 237 GLU A O 1
ATOM 1892 N N . GLU A 1 238 ? 6.191 11.558 18.680 1.00 90.25 238 GLU A N 1
ATOM 1893 C CA . GLU A 1 238 ? 7.282 12.526 18.837 1.00 90.25 238 GLU A CA 1
ATOM 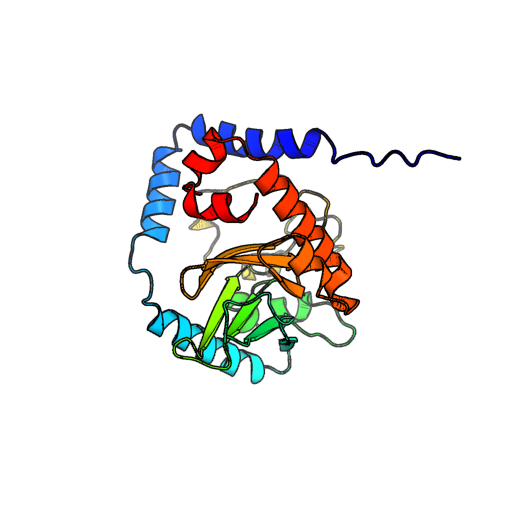1894 C C . GLU A 1 238 ? 7.046 13.861 18.104 1.00 90.25 238 GLU A C 1
ATOM 1896 O O . GLU A 1 238 ? 7.830 14.794 18.297 1.00 90.25 238 GLU A O 1
ATOM 1901 N N . MET A 1 239 ? 5.997 13.982 17.276 1.00 87.00 239 MET A N 1
ATOM 1902 C CA . MET A 1 239 ? 5.698 15.232 16.564 1.00 87.00 239 MET A CA 1
ATOM 1903 C C . MET A 1 239 ? 5.341 16.355 17.537 1.00 87.00 239 MET A C 1
ATOM 1905 O O . MET A 1 239 ? 4.524 16.173 18.447 1.00 87.00 239 MET A O 1
ATOM 1909 N N . THR A 1 240 ? 5.876 17.552 17.295 1.00 88.00 240 THR A N 1
ATOM 1910 C CA . THR A 1 240 ? 5.464 18.746 18.043 1.00 88.00 240 THR A CA 1
ATOM 1911 C C . THR A 1 240 ? 4.046 19.171 17.660 1.00 88.00 240 THR A C 1
ATOM 1913 O O . THR A 1 240 ? 3.529 18.806 16.601 1.00 88.00 240 THR A O 1
ATOM 1916 N N . GLU A 1 241 ? 3.394 19.975 18.501 1.00 80.44 241 GLU A N 1
ATOM 1917 C CA . GLU A 1 241 ? 2.060 20.505 18.191 1.00 80.44 241 GLU A CA 1
ATOM 1918 C C . GLU A 1 241 ? 2.063 21.357 16.916 1.00 80.44 241 GLU A C 1
ATOM 1920 O O . GLU A 1 241 ? 1.147 21.261 16.102 1.00 80.44 241 GLU A O 1
ATOM 1925 N N . GLU A 1 242 ? 3.129 22.120 16.662 1.00 80.19 242 GLU A N 1
ATOM 1926 C CA . GLU A 1 242 ? 3.282 22.881 15.419 1.00 80.19 242 GLU A CA 1
ATOM 1927 C C . GLU A 1 242 ? 3.376 21.965 14.193 1.00 80.19 242 GLU A C 1
ATOM 1929 O O . GLU A 1 242 ? 2.817 22.281 13.140 1.00 80.19 242 GLU A O 1
ATOM 1934 N N . GLU A 1 243 ? 4.072 20.831 14.307 1.00 78.38 243 GLU A N 1
ATOM 1935 C CA . GLU A 1 243 ? 4.151 19.827 13.244 1.00 78.38 243 GLU A CA 1
ATOM 1936 C C . GLU A 1 243 ? 2.781 19.180 13.019 1.00 78.38 243 GLU A C 1
ATOM 1938 O O . GLU A 1 243 ? 2.312 19.109 11.883 1.00 78.38 243 GLU A O 1
ATOM 1943 N N . LYS A 1 244 ? 2.082 18.790 14.085 1.00 74.62 244 LYS A N 1
ATOM 1944 C CA . LYS A 1 244 ? 0.730 18.215 14.005 1.00 74.62 244 LYS A CA 1
ATOM 1945 C C . LYS A 1 244 ? -0.258 19.170 13.331 1.00 74.62 244 LYS A C 1
ATOM 1947 O O . LYS A 1 244 ? -0.946 18.773 12.387 1.00 74.62 244 LYS A O 1
ATOM 1952 N N . ILE A 1 245 ? -0.260 20.444 13.732 1.00 71.69 245 ILE A N 1
ATOM 1953 C CA . ILE A 1 245 ? -1.069 21.501 13.108 1.00 71.69 245 ILE A CA 1
ATOM 1954 C C . ILE A 1 245 ? -0.706 21.649 11.626 1.00 71.69 245 ILE A C 1
ATOM 1956 O O . ILE A 1 245 ? -1.597 21.684 10.774 1.00 71.69 245 ILE A O 1
ATOM 1960 N N . ARG A 1 246 ? 0.592 21.688 11.294 1.00 68.88 246 ARG A N 1
ATOM 1961 C CA . ARG A 1 246 ? 1.079 21.814 9.910 1.00 68.88 246 ARG A CA 1
ATOM 1962 C C . ARG A 1 246 ? 0.557 20.695 9.012 1.00 68.88 246 ARG A C 1
ATOM 1964 O O . ARG A 1 246 ? 0.150 20.962 7.884 1.00 68.88 246 ARG A O 1
ATOM 1971 N N . TYR A 1 247 ? 0.530 19.463 9.510 1.00 66.75 247 TYR A N 1
ATOM 1972 C CA . TYR A 1 247 ? 0.022 18.309 8.765 1.00 66.75 247 TYR A CA 1
ATOM 1973 C C . TYR A 1 247 ? -1.497 18.126 8.870 1.00 66.75 247 TYR A C 1
ATOM 1975 O O . TYR A 1 247 ? -2.018 17.105 8.424 1.00 66.75 247 TYR A O 1
ATOM 1983 N N . LYS A 1 248 ? -2.223 19.114 9.419 1.00 65.56 248 LYS A N 1
ATOM 1984 C CA . LYS A 1 248 ? -3.677 19.065 9.639 1.00 65.56 248 LYS A CA 1
ATOM 1985 C C . LYS A 1 248 ? -4.110 17.817 10.415 1.00 65.56 248 LYS A C 1
ATOM 1987 O O . LYS A 1 248 ? -5.226 17.324 10.248 1.00 65.56 248 LYS A O 1
ATOM 1992 N N . LEU A 1 249 ? -3.233 17.315 11.282 1.00 56.25 249 LEU A N 1
ATOM 1993 C CA . LEU A 1 249 ? -3.573 16.327 12.295 1.00 56.25 249 LEU A CA 1
ATOM 1994 C C . LEU A 1 249 ? -4.304 17.086 13.410 1.00 56.25 249 LEU A C 1
ATOM 1996 O O . LEU A 1 249 ? -3.746 17.365 14.464 1.00 56.25 249 LEU A O 1
ATOM 2000 N N . GLU A 1 250 ? -5.526 17.542 13.130 1.00 45.47 250 GLU A N 1
ATOM 2001 C CA . GLU A 1 250 ? -6.324 18.293 14.100 1.00 45.47 250 GLU A CA 1
ATOM 2002 C C . GLU A 1 250 ? -6.573 17.459 15.366 1.00 45.47 250 GLU A C 1
ATOM 2004 O O . GLU A 1 250 ? -6.660 16.229 15.313 1.00 45.47 250 GLU A O 1
ATOM 2009 N N . ASN A 1 251 ? -6.779 18.146 16.494 1.00 44.59 251 ASN A N 1
ATOM 2010 C CA . ASN A 1 251 ? -6.977 17.584 17.837 1.00 44.59 251 ASN A CA 1
ATOM 2011 C C . ASN A 1 251 ? -7.999 16.430 17.946 1.00 44.59 251 ASN A C 1
ATOM 2013 O O . ASN A 1 251 ? -7.953 15.689 18.919 1.00 44.59 251 ASN A O 1
ATOM 2017 N N . SER A 1 252 ? -8.898 16.234 16.973 1.00 47.12 252 SER A N 1
ATOM 2018 C CA . SER A 1 252 ? -9.831 15.094 16.956 1.00 47.12 252 SER A CA 1
ATOM 2019 C C . SER A 1 252 ? -9.180 13.758 16.585 1.00 47.12 252 SER A C 1
ATOM 2021 O O . SER A 1 252 ? -9.664 12.712 17.013 1.00 47.12 252 SER A O 1
ATOM 2023 N N . ALA A 1 253 ? -8.099 13.773 15.798 1.00 45.88 253 ALA A N 1
ATOM 2024 C CA . ALA A 1 253 ? -7.341 12.567 15.494 1.00 45.88 253 ALA A CA 1
ATOM 2025 C C . ALA A 1 253 ? -6.524 12.143 16.714 1.00 45.88 253 ALA A C 1
ATOM 2027 O O . ALA A 1 253 ? -6.557 10.972 17.051 1.00 45.88 253 ALA A O 1
ATOM 2028 N N . LEU A 1 254 ? -5.867 13.092 17.392 1.00 43.69 254 LEU A N 1
ATOM 2029 C CA . LEU A 1 254 ? -4.914 12.849 18.483 1.00 43.69 254 LEU A CA 1
ATOM 2030 C C . LEU A 1 254 ? -5.546 12.703 19.873 1.00 43.69 254 LEU A C 1
ATOM 2032 O O . LEU A 1 254 ? -4.976 12.011 20.709 1.00 43.69 254 LEU A O 1
ATOM 2036 N N . SER A 1 255 ? -6.731 13.270 20.136 1.00 45.72 255 SER A N 1
ATOM 2037 C CA . SER A 1 255 ? -7.434 13.044 21.413 1.00 45.72 255 SER A CA 1
ATOM 2038 C C . SER A 1 255 ? -7.871 11.588 21.624 1.00 45.72 255 SER A C 1
ATOM 2040 O O . SER A 1 255 ? -8.281 11.240 22.724 1.00 45.72 255 SER A O 1
ATOM 2042 N N . MET A 1 256 ? -7.770 10.740 20.590 1.00 45.81 256 MET A N 1
ATOM 2043 C CA . MET A 1 256 ? -7.955 9.287 20.684 1.00 45.81 256 MET A CA 1
ATOM 2044 C C . MET A 1 256 ? -6.660 8.511 21.014 1.00 45.81 256 MET A C 1
ATOM 2046 O O . MET A 1 256 ? -6.718 7.288 21.105 1.00 45.81 256 MET A O 1
ATOM 2050 N N . TRP A 1 257 ? -5.500 9.179 21.105 1.00 44.50 257 TRP A N 1
ATOM 2051 C CA . TRP A 1 257 ? -4.168 8.547 21.212 1.00 44.50 257 TRP A CA 1
ATOM 2052 C C . TRP A 1 257 ? -3.537 8.697 22.604 1.00 44.50 257 TRP A C 1
ATOM 2054 O O . TRP A 1 257 ? -2.517 8.065 22.867 1.00 44.50 257 TRP A O 1
ATOM 2064 N N . ASN A 1 258 ? -4.151 9.506 23.472 1.00 35.00 258 ASN A N 1
ATOM 2065 C CA . ASN A 1 258 ? -3.899 9.552 24.916 1.00 35.00 258 ASN A CA 1
ATOM 2066 C C . ASN A 1 258 ? -4.985 8.756 25.642 1.00 35.00 258 ASN A C 1
ATOM 2068 O O . ASN A 1 258 ? -4.658 8.138 26.677 1.00 35.00 258 ASN A O 1
#

Radius of gyration: 20.29 Å; chains: 1; bounding box: 50×49×60 Å

Organism: Lingula anatina (NCBI:txid7574)